Protein 6Y9F (pdb70)

Structure (mmCIF, N/CA/C/O backbone):
data_6Y9F
#
_entry.id   6Y9F
#
_cell.length_a   71.420
_cell.length_b   71.420
_cell.length_c   225.760
_cell.angle_alpha   90.000
_cell.angle_beta   90.000
_cell.angle_gamma   120.000
#
_symmetry.space_group_name_H-M   'P 65 2 2'
#
loop_
_entity.id
_entity.type
_entity.pdbx_description
1 polymer 'Ancestral haloalkane dehalogenase AncHLD3'
2 non-polymer '2-[N-CYCLOHEXYLAMINO]ETHANE SULFONIC ACID'
3 water water
#
loop_
_atom_site.group_PDB
_atom_site.id
_atom_site.type_symbol
_atom_site.label_atom_id
_atom_site.label_alt_id
_atom_site.label_comp_id
_atom_site.label_asym_id
_atom_site.label_entity_id
_atom_site.label_seq_id
_atom_site.pdbx_PDB_ins_code
_atom_site.Cartn_x
_atom_site.Cartn_y
_atom_site.Cartn_z
_atom_site.occupancy
_atom_site.B_iso_or_equiv
_atom_site.auth_seq_id
_atom_site.auth_comp_id
_atom_site.auth_asym_id
_atom_site.auth_atom_id
_atom_site.pdbx_PDB_model_num
ATOM 1 N N . ALA A 1 6 ? -13.316 -46.294 4.559 1.00 45.06 6 ALA A N 1
ATOM 2 C CA . ALA A 1 6 ? -11.928 -46.711 4.721 1.00 42.65 6 ALA A CA 1
ATOM 3 C C . ALA A 1 6 ? -11.027 -45.509 5.002 1.00 37.72 6 ALA A C 1
ATOM 4 O O . ALA A 1 6 ? -10.234 -45.103 4.154 1.00 38.68 6 ALA A O 1
ATOM 6 N N . ILE A 1 7 ? -11.155 -44.949 6.202 1.00 31.60 7 ILE A N 1
ATOM 7 C CA . ILE A 1 7 ? -10.424 -43.748 6.588 1.00 28.65 7 ILE A CA 1
ATOM 8 C C . ILE A 1 7 ? -10.227 -43.777 8.097 1.00 26.78 7 ILE A C 1
ATOM 9 O O . ILE A 1 7 ? -11.115 -44.196 8.845 1.00 29.59 7 ILE A O 1
ATOM 14 N N . GLU A 1 8 ? -9.058 -43.336 8.545 1.00 25.18 8 GLU A N 1
ATOM 15 C CA . GLU A 1 8 ? -8.701 -43.453 9.948 1.00 24.57 8 GLU A CA 1
ATOM 16 C C . GLU A 1 8 ? -7.724 -42.346 10.305 1.00 20.67 8 GLU A C 1
ATOM 17 O O . GLU A 1 8 ? -6.868 -41.979 9.497 1.00 20.59 8 GLU A O 1
ATOM 23 N N . ARG A 1 9 ? -7.868 -41.805 11.510 1.00 20.50 9 ARG A N 1
ATOM 24 C CA . ARG A 1 9 ? -6.817 -40.995 12.099 1.00 19.89 9 ARG A CA 1
ATOM 25 C C . ARG A 1 9 ? -5.911 -41.890 12.931 1.00 20.28 9 ARG A C 1
ATOM 26 O O . ARG A 1 9 ? -6.387 -42.647 13.785 1.00 22.84 9 ARG A O 1
ATOM 34 N N . ARG A 1 10 ? -4.608 -41.807 12.670 1.00 19.10 10 ARG A N 1
ATOM 35 C CA . ARG A 1 10 ? -3.618 -42.629 13.339 1.00 19.22 10 ARG A CA 1
ATOM 36 C C . ARG A 1 10 ? -2.517 -41.747 13.904 1.00 18.26 10 ARG A C 1
ATOM 37 O O . ARG A 1 10 ? -2.477 -40.534 13.679 1.00 17.50 10 ARG A O 1
ATOM 45 N N . HIS A 1 11 ? -1.617 -42.387 14.643 1.00 18.80 11 HIS A N 1
ATOM 46 C CA . HIS A 1 11 ? -0.465 -41.738 15.245 1.00 19.60 11 HIS A CA 1
ATOM 47 C C . HIS A 1 11 ? 0.743 -42.638 15.062 1.00 19.21 11 HIS A C 1
ATOM 48 O O . HIS A 1 11 ? 0.615 -43.861 14.976 1.00 20.68 11 HIS A O 1
ATOM 55 N N . VAL A 1 12 ? 1.916 -42.021 14.972 1.00 19.76 12 VAL A N 1
ATOM 56 C CA . VAL A 1 12 ? 3.159 -42.758 14.790 1.00 20.84 12 VAL A CA 1
ATOM 57 C C . VAL A 1 12 ? 4.268 -42.063 15.571 1.00 21.14 12 VAL A C 1
ATOM 58 O O . VAL A 1 12 ? 4.333 -40.829 15.613 1.00 20.77 12 VAL A O 1
ATOM 62 N N . ALA A 1 13 ? 5.129 -42.857 16.205 1.00 20.15 13 ALA A N 1
ATOM 63 C CA . ALA A 1 13 ? 6.293 -42.306 16.886 1.00 20.94 13 ALA A CA 1
ATOM 64 C C . ALA A 1 13 ? 7.270 -41.754 15.857 1.00 22.11 13 ALA A C 1
ATOM 65 O O . ALA A 1 13 ? 7.602 -42.427 14.876 1.00 24.83 13 ALA A O 1
ATOM 67 N N . VAL A 1 14 ? 7.711 -40.515 16.073 1.00 21.41 14 VAL A N 1
ATOM 68 C CA . VAL A 1 14 ? 8.632 -39.827 15.174 1.00 22.27 14 VAL A CA 1
ATOM 69 C C . VAL A 1 14 ? 9.639 -39.086 16.042 1.00 21.76 14 VAL A C 1
ATOM 70 O O . VAL A 1 14 ? 9.251 -38.225 16.841 1.00 22.20 14 VAL A O 1
ATOM 74 N N . LEU A 1 15 ? 10.924 -39.423 15.899 1.00 22.87 15 LEU A N 1
ATOM 75 C CA . LEU A 1 15 ? 11.983 -38.756 16.648 1.00 24.74 15 LEU A CA 1
ATOM 76 C C . LEU A 1 15 ? 11.659 -38.721 18.139 1.00 27.37 15 LEU A C 1
ATOM 77 O O . LEU A 1 15 ? 11.476 -39.776 18.753 1.00 29.39 15 LEU A O 1
ATOM 82 N N . ASP A 1 16 ? 11.559 -37.528 18.726 1.00 27.27 16 ASP A N 1
ATOM 83 C CA . ASP A 1 16 ? 11.328 -37.375 20.158 1.00 35.08 16 ASP A CA 1
ATOM 84 C C . ASP A 1 16 ? 9.846 -37.280 20.523 1.00 29.79 16 ASP A C 1
ATOM 85 O O . ASP A 1 16 ? 9.522 -36.967 21.674 1.00 31.68 16 ASP A O 1
ATOM 90 N N . SER A 1 17 ? 8.943 -37.559 19.586 1.00 25.54 17 SER A N 1
ATOM 91 C CA . SER A 1 17 ? 7.528 -37.276 19.796 1.00 23.19 17 SER A CA 1
ATOM 92 C C . SER A 1 17 ? 6.638 -38.207 18.980 1.00 21.87 17 SER A C 1
ATOM 93 O O . SER A 1 17 ? 7.035 -39.330 18.658 1.00 22.79 17 SER A O 1
ATOM 96 N N . THR A 1 18 ? 5.429 -37.756 18.650 1.00 21.87 18 THR A N 1
ATOM 97 C CA . THR A 1 18 ? 4.540 -38.485 17.759 1.00 19.20 18 THR A CA 1
ATOM 98 C C . THR A 1 18 ? 3.959 -37.507 16.751 1.00 18.47 18 THR A C 1
ATOM 99 O O . THR A 1 18 ? 3.891 -36.301 16.997 1.00 19.39 18 THR A O 1
ATOM 103 N N . MET A 1 19 ? 3.535 -38.036 15.612 1.00 17.48 19 MET A N 1
ATOM 104 C CA . MET A 1 19 ? 2.758 -37.264 14.659 1.00 16.57 19 MET A CA 1
ATOM 105 C C . MET A 1 19 ? 1.448 -37.978 14.370 1.00 16.99 19 MET A C 1
ATOM 106 O O . MET A 1 19 ? 1.377 -39.213 14.360 1.00 17.66 19 MET A O 1
ATOM 111 N N . SER A 1 20 ? 0.410 -37.186 14.155 1.00 16.35 20 SER A N 1
ATOM 112 C CA . SER A 1 20 ? -0.891 -37.705 13.772 1.00 15.63 20 SER A CA 1
ATOM 113 C C . SER A 1 20 ? -1.074 -37.558 12.270 1.00 14.78 20 SER A C 1
ATOM 114 O O . SER A 1 20 ? -0.488 -36.677 11.639 1.00 15.53 20 SER A O 1
ATOM 117 N N . TYR A 1 21 ? -1.893 -38.434 11.700 1.00 15.06 21 TYR A N 1
ATOM 118 C CA . TYR A 1 21 ? -2.140 -38.373 10.268 1.00 14.93 21 TYR A CA 1
ATOM 119 C C . TYR A 1 21 ? -3.464 -39.044 9.954 1.00 15.39 21 TYR A C 1
ATOM 120 O O . TYR A 1 21 ? -3.929 -39.914 10.692 1.00 17.39 21 TYR A O 1
ATOM 129 N N . VAL A 1 22 ? -4.057 -38.628 8.848 1.00 14.65 22 VAL A N 1
ATOM 130 C CA . VAL A 1 22 ? -5.223 -39.297 8.297 1.00 15.79 22 VAL A CA 1
ATOM 131 C C . VAL A 1 22 ? -4.761 -40.183 7.152 1.00 15.27 22 VAL A C 1
ATOM 132 O O . VAL A 1 22 ? -3.905 -39.789 6.347 1.00 16.94 22 VAL A O 1
ATOM 136 N N . GLU A 1 23 ? -5.307 -41.392 7.091 1.00 16.76 23 GLU A N 1
ATOM 137 C CA . GLU A 1 23 ? -4.938 -42.384 6.091 1.00 18.16 23 GLU A CA 1
ATOM 138 C C . GLU A 1 23 ? -6.198 -43.019 5.521 1.00 18.91 23 GLU A C 1
ATOM 139 O O . GLU A 1 23 ? -7.109 -43.388 6.269 1.00 20.03 23 GLU A O 1
ATOM 145 N N . THR A 1 24 ? -6.244 -43.154 4.194 1.00 20.43 24 THR A N 1
ATOM 146 C CA . THR A 1 24 ? -7.341 -43.837 3.518 1.00 21.77 24 THR A CA 1
ATOM 147 C C . THR A 1 24 ? -7.014 -45.272 3.120 1.00 28.67 24 THR A C 1
ATOM 148 O O . THR A 1 24 ? -7.884 -45.961 2.577 1.00 28.51 24 THR A O 1
ATOM 152 N N . GLY A 1 25 ? -5.794 -45.741 3.361 1.00 33.07 25 GLY A N 1
ATOM 153 C CA . GLY A 1 25 ? -5.515 -47.158 3.230 1.00 41.22 25 GLY A CA 1
ATOM 154 C C . GLY A 1 25 ? -5.153 -47.599 1.825 1.00 47.61 25 GLY A C 1
ATOM 155 O O . GLY A 1 25 ? -5.166 -46.832 0.856 1.00 50.49 25 GLY A O 1
ATOM 156 N N . ALA A 1 26 ? -4.862 -48.897 1.728 1.00 50.26 26 ALA A N 1
ATOM 157 C CA . ALA A 1 26 ? -4.212 -49.464 0.553 1.00 52.05 26 ALA A CA 1
ATOM 158 C C . ALA A 1 26 ? -5.017 -49.223 -0.718 1.00 50.89 26 ALA A C 1
ATOM 159 O O . ALA A 1 26 ? -6.250 -49.284 -0.724 1.00 51.50 26 ALA A O 1
ATOM 161 N N . SER A 1 27 ? -4.298 -48.962 -1.806 1.00 47.07 27 SER A N 1
ATOM 162 C CA . SER A 1 27 ? -4.900 -48.653 -3.090 1.00 45.44 27 SER A CA 1
ATOM 163 C C . SER A 1 27 ? -3.963 -49.139 -4.185 1.00 49.22 27 SER A C 1
ATOM 164 O O . SER A 1 27 ? -2.749 -49.237 -3.984 1.00 49.82 27 SER A O 1
ATOM 167 N N . ASP A 1 28 ? -4.541 -49.461 -5.343 1.00 49.15 28 ASP A N 1
ATOM 168 C CA . ASP A 1 28 ? -3.721 -49.783 -6.504 1.00 52.61 28 ASP A CA 1
ATOM 169 C C . ASP A 1 28 ? -3.091 -48.539 -7.116 1.00 48.48 28 ASP A C 1
ATOM 170 O O . ASP A 1 28 ? -2.162 -48.660 -7.921 1.00 50.23 28 ASP A O 1
ATOM 175 N N . GLY A 1 29 ? -3.576 -47.354 -6.753 1.00 41.17 29 GLY A N 1
ATOM 176 C CA . GLY A 1 29 ? -3.034 -46.121 -7.263 1.00 36.28 29 GLY A CA 1
ATOM 177 C C . GLY A 1 29 ? -1.849 -45.641 -6.452 1.00 32.56 29 GLY A C 1
ATOM 178 O O . GLY A 1 29 ? -1.347 -46.334 -5.562 1.00 31.81 29 GLY A O 1
ATOM 179 N N . PRO A 1 30 ? -1.383 -44.433 -6.742 1.00 29.70 30 PRO A N 1
ATOM 180 C CA . PRO A 1 30 ? -0.203 -43.916 -6.047 1.00 28.91 30 PRO A CA 1
ATOM 181 C C . PRO A 1 30 ? -0.523 -43.522 -4.615 1.00 25.52 30 PRO A C 1
ATOM 182 O O . PRO A 1 30 ? -1.680 -43.379 -4.211 1.00 26.10 30 PRO A O 1
ATOM 186 N N . THR A 1 31 ? 0.540 -43.354 -3.838 1.00 23.60 31 THR A N 1
ATOM 187 C CA . THR A 1 31 ? 0.430 -42.743 -2.521 1.00 21.14 31 THR A CA 1
ATOM 188 C C . THR A 1 31 ? 0.485 -41.226 -2.661 1.00 18.71 31 THR A C 1
ATOM 189 O O . THR A 1 31 ? 1.390 -40.678 -3.296 1.00 20.50 31 THR A O 1
ATOM 193 N N . VAL A 1 32 ? -0.509 -40.555 -2.092 1.00 15.95 32 VAL A N 1
ATOM 194 C CA . VAL A 1 32 ? -0.692 -39.121 -2.242 1.00 14.25 32 VAL A CA 1
ATOM 195 C C . VAL A 1 32 ? -0.527 -38.496 -0.864 1.00 14.16 32 VAL A C 1
ATOM 196 O O . VAL A 1 32 ? -1.329 -38.761 0.041 1.00 14.48 32 VAL A O 1
ATOM 200 N N . LEU A 1 33 ? 0.504 -37.666 -0.712 1.00 13.16 33 LEU A N 1
ATOM 201 C CA . LEU A 1 33 ? 0.888 -37.081 0.568 1.00 12.34 33 LEU A CA 1
ATOM 202 C C . LEU A 1 33 ? 0.471 -35.612 0.575 1.00 12.31 33 LEU A C 1
ATOM 203 O O . LEU A 1 33 ? 0.969 -34.824 -0.239 1.00 12.73 33 LEU A O 1
ATOM 208 N N . PHE A 1 34 ? -0.436 -35.253 1.489 1.00 12.43 34 PHE A N 1
ATOM 209 C CA . PHE A 1 34 ? -1.019 -33.916 1.577 1.00 11.74 34 PHE A CA 1
ATOM 210 C C . PHE A 1 34 ? -0.331 -33.139 2.692 1.00 12.10 34 PHE A C 1
ATOM 211 O O . PHE A 1 34 ? -0.291 -33.603 3.838 1.00 13.59 34 PHE A O 1
ATOM 219 N N . LEU A 1 35 ? 0.177 -31.946 2.369 1.00 11.66 35 LEU A N 1
ATOM 220 C CA . LEU A 1 35 ? 0.968 -31.143 3.307 1.00 11.73 35 LEU A CA 1
ATOM 221 C C . LEU A 1 35 ? 0.327 -29.771 3.508 1.00 11.74 35 LEU A C 1
ATOM 222 O O . LEU A 1 35 ? 0.325 -28.940 2.588 1.00 12.59 35 LEU A O 1
ATOM 227 N N . HIS A 1 36 ? -0.191 -29.531 4.715 1.00 12.84 36 HIS A N 1
ATOM 228 C CA . HIS A 1 36 ? -0.776 -28.253 5.105 1.00 12.12 36 HIS A CA 1
ATOM 229 C C . HIS A 1 36 ? 0.303 -27.235 5.499 1.00 12.90 36 HIS A C 1
ATOM 230 O O . HIS A 1 36 ? 1.493 -27.548 5.567 1.00 14.15 36 HIS A O 1
ATOM 237 N N . GLY A 1 37 ? -0.131 -25.998 5.799 1.00 13.88 37 GLY A N 1
ATOM 238 C CA . GLY A 1 37 ? 0.718 -24.926 6.274 1.00 14.62 37 GLY A CA 1
ATOM 239 C C . GLY A 1 37 ? 0.174 -24.292 7.551 1.00 13.87 37 GLY A C 1
ATOM 240 O O . GLY A 1 37 ? -0.484 -24.938 8.370 1.00 14.37 37 GLY A O 1
ATOM 241 N N . ASN A 1 38 ? 0.460 -23.006 7.709 1.00 14.33 38 ASN A N 1
ATOM 242 C CA . ASN A 1 38 ? 0.206 -22.331 8.982 1.00 14.59 38 ASN A CA 1
ATOM 243 C C . ASN A 1 38 ? -1.153 -21.625 8.960 1.00 15.24 38 ASN A C 1
ATOM 244 O O . ASN A 1 38 ? -1.466 -20.935 7.984 1.00 15.82 38 ASN A O 1
ATOM 249 N N . PRO A 1 39 ? -1.997 -21.740 10.012 1.00 14.47 39 PRO A N 1
ATOM 250 C CA . PRO A 1 39 ? -1.882 -22.554 11.222 1.00 14.82 39 PRO A CA 1
ATOM 251 C C . PRO A 1 39 ? -2.905 -23.681 11.167 1.00 14.77 39 PRO A C 1
ATOM 252 O O . PRO A 1 39 ? -3.748 -23.808 12.063 1.00 16.37 39 PRO A O 1
ATOM 256 N N . THR A 1 40 ? -2.867 -24.466 10.094 1.00 14.14 40 THR A N 1
ATOM 257 C CA . THR A 1 40 ? -3.895 -25.471 9.866 1.00 13.32 40 THR A CA 1
ATOM 258 C C . THR A 1 40 ? -3.381 -26.857 10.235 1.00 13.25 40 THR A C 1
ATOM 259 O O . THR A 1 40 ? -2.498 -26.985 11.091 1.00 14.82 40 THR A O 1
ATOM 263 N N . SER A 1 41 ? -3.943 -27.895 9.631 1.00 14.00 41 SER A N 1
ATOM 264 C CA . SER A 1 41 ? -3.564 -29.277 9.904 1.00 14.38 41 SER A CA 1
ATOM 265 C C . SER A 1 41 ? -4.157 -30.116 8.784 1.00 13.57 41 SER A C 1
ATOM 266 O O . SER A 1 41 ? -4.708 -29.580 7.813 1.00 13.63 41 SER A O 1
ATOM 269 N N . SER A 1 42 ? -4.074 -31.440 8.939 1.00 13.38 42 SER A N 1
ATOM 270 C CA . SER A 1 42 ? -4.724 -32.347 7.998 1.00 13.25 42 SER A CA 1
ATOM 271 C C . SER A 1 42 ? -6.202 -32.018 7.797 1.00 13.08 42 SER A C 1
ATOM 272 O O . SER A 1 42 ? -6.768 -32.327 6.744 1.00 13.76 42 SER A O 1
ATOM 275 N N . TYR A 1 43 ? -6.833 -31.386 8.792 1.00 13.31 43 TYR A N 1
ATOM 276 C CA . TYR A 1 43 ? -8.242 -31.012 8.717 1.00 14.19 43 TYR A CA 1
ATOM 277 C C . TYR A 1 43 ? -8.572 -30.187 7.473 1.00 13.20 43 TYR A C 1
ATOM 278 O O . TYR A 1 43 ? -9.684 -30.288 6.938 1.00 14.35 43 TYR A O 1
ATOM 287 N N . ILE A 1 44 ? -7.629 -29.375 6.989 1.00 13.32 44 ILE A N 1
ATOM 288 C CA . ILE A 1 44 ? -7.918 -28.517 5.841 1.00 12.82 44 ILE A CA 1
ATOM 289 C C . ILE A 1 44 ? -8.162 -29.322 4.570 1.00 12.88 44 ILE A C 1
ATOM 290 O O . ILE A 1 44 ? -8.710 -28.790 3.595 1.00 13.68 44 ILE A O 1
ATOM 295 N N . TRP A 1 45 ? -7.761 -30.590 4.541 1.00 13.18 45 TRP A N 1
ATOM 296 C CA . TRP A 1 45 ? -7.940 -31.434 3.369 1.00 13.34 45 TRP A CA 1
ATOM 297 C C . TRP A 1 45 ? -9.210 -32.281 3.432 1.00 13.46 45 TRP A C 1
ATOM 298 O O . TRP A 1 45 ? -9.437 -33.098 2.532 1.00 13.73 45 TRP A O 1
ATOM 309 N N . ARG A 1 46 ? -10.051 -32.091 4.461 1.00 13.08 46 ARG A N 1
ATOM 310 C CA . ARG A 1 46 ? -11.156 -33.015 4.724 1.00 13.57 46 ARG A CA 1
ATOM 311 C C . ARG A 1 46 ? -12.153 -33.121 3.576 1.00 13.73 46 ARG A C 1
ATOM 312 O O . ARG A 1 46 ? -12.752 -34.184 3.386 1.00 14.68 46 ARG A O 1
ATOM 320 N N . ASN A 1 47 ? -12.389 -32.042 2.830 1.00 13.34 47 ASN A N 1
ATOM 321 C CA . ASN A 1 47 ? -13.349 -32.081 1.731 1.00 13.77 47 ASN A CA 1
ATOM 322 C C . ASN A 1 47 ? -12.687 -32.346 0.389 1.00 13.78 47 ASN A C 1
ATOM 323 O O . ASN A 1 47 ? -13.374 -32.407 -0.638 1.00 16.70 47 ASN A O 1
ATOM 328 N N . ILE A 1 48 ? -11.371 -32.506 0.378 1.00 13.54 48 ILE A N 1
ATOM 329 C CA . ILE A 1 48 ? -10.617 -32.808 -0.830 1.00 13.55 48 ILE A CA 1
ATOM 330 C C . ILE A 1 48 ? -10.241 -34.278 -0.907 1.00 13.72 48 ILE A C 1
ATOM 331 O O . ILE A 1 48 ? -10.403 -34.913 -1.950 1.00 14.69 48 ILE A O 1
ATOM 336 N N . ILE A 1 49 ? -9.749 -34.834 0.196 1.00 13.32 49 ILE A N 1
ATOM 337 C CA . ILE A 1 49 ? -9.342 -36.237 0.250 1.00 13.69 49 ILE A CA 1
ATOM 338 C C . ILE A 1 49 ? -10.411 -37.202 -0.267 1.00 15.08 49 ILE A C 1
ATOM 339 O O . ILE A 1 49 ? -10.057 -38.147 -0.989 1.00 15.48 49 ILE A O 1
ATOM 344 N N . PRO A 1 50 ? -11.709 -37.028 0.045 1.00 14.94 50 PRO A N 1
ATOM 345 C CA . PRO A 1 50 ? -12.704 -37.983 -0.480 1.00 15.56 50 PRO A CA 1
ATOM 346 C C . PRO A 1 50 ? -12.745 -38.055 -1.998 1.00 15.71 50 PRO A C 1
ATOM 347 O O . PRO A 1 50 ? -13.148 -39.088 -2.544 1.00 17.29 50 PRO A O 1
ATOM 351 N N . HIS A 1 51 ? -12.349 -36.994 -2.701 1.00 15.80 51 HIS A N 1
ATOM 352 C CA . HIS A 1 51 ? -12.278 -37.045 -4.155 1.00 17.14 51 HIS A CA 1
ATOM 353 C C . HIS A 1 51 ? -11.070 -37.824 -4.652 1.00 16.58 51 HIS A C 1
ATOM 354 O O . HIS A 1 51 ? -11.096 -38.338 -5.775 1.00 18.19 51 HIS A O 1
ATOM 361 N N . VAL A 1 52 ? -10.012 -37.914 -3.850 1.00 16.31 52 VAL A N 1
ATOM 362 C CA . VAL A 1 52 ? -8.759 -38.525 -4.279 1.00 16.55 52 VAL A CA 1
ATOM 363 C C . VAL A 1 52 ? -8.674 -39.980 -3.827 1.00 16.50 52 VAL A C 1
ATOM 364 O O . VAL A 1 52 ? -8.070 -40.814 -4.511 1.00 17.39 52 VAL A O 1
ATOM 368 N N . ALA A 1 53 ? -9.280 -40.287 -2.679 1.00 16.96 53 ALA A N 1
ATOM 369 C CA . ALA A 1 53 ? -9.210 -41.630 -2.102 1.00 18.51 53 ALA A CA 1
ATOM 370 C C . ALA A 1 53 ? -9.574 -42.767 -3.053 1.00 18.19 53 ALA A C 1
ATOM 371 O O . ALA A 1 53 ? -8.950 -43.836 -2.947 1.00 19.57 53 ALA A O 1
ATOM 373 N N . PRO A 1 54 ? -10.546 -42.640 -3.966 1.00 18.75 54 PRO A N 1
ATOM 374 C CA . PRO A 1 54 ? -10.821 -43.760 -4.884 1.00 21.21 54 PRO A CA 1
ATOM 375 C C . PRO A 1 54 ? -9.685 -44.060 -5.845 1.00 21.45 54 PRO A C 1
ATOM 376 O O . PRO A 1 54 ? -9.691 -45.131 -6.462 1.00 24.27 54 PRO A O 1
ATOM 380 N N . LEU A 1 55 ? -8.713 -43.163 -5.986 1.00 21.21 55 LEU A N 1
ATOM 381 C CA . LEU A 1 55 ? -7.647 -43.312 -6.964 1.00 23.26 55 LEU A CA 1
ATOM 382 C C . LEU A 1 55 ? -6.277 -43.529 -6.350 1.00 22.83 55 LEU A C 1
ATOM 383 O O . LEU A 1 55 ? -5.338 -43.866 -7.082 1.00 27.40 55 LEU A O 1
ATOM 388 N N . GLY A 1 56 ? -6.125 -43.324 -5.050 1.00 22.23 56 GLY A N 1
ATOM 389 C CA . GLY A 1 56 ? -4.820 -43.491 -4.443 1.00 22.06 56 GLY A CA 1
ATOM 390 C C . GLY A 1 56 ? -4.935 -43.557 -2.940 1.00 19.51 56 GLY A C 1
ATOM 391 O O . GLY A 1 56 ? -5.972 -43.237 -2.355 1.00 20.98 56 GLY A O 1
ATOM 392 N N . ARG A 1 57 ? -3.844 -43.995 -2.321 1.00 19.24 57 ARG A N 1
ATOM 393 C CA . ARG A 1 57 ? -3.745 -44.034 -0.868 1.00 18.27 57 ARG A CA 1
ATOM 394 C C . ARG A 1 57 ? -3.380 -42.642 -0.388 1.00 16.85 57 ARG A C 1
ATOM 395 O O . ARG A 1 57 ? -2.295 -42.143 -0.689 1.00 19.17 57 ARG A O 1
ATOM 403 N N . CYS A 1 58 ? -4.279 -42.008 0.347 1.00 15.87 58 CYS A N 1
ATOM 404 C CA . CYS A 1 58 ? -4.071 -40.650 0.815 1.00 15.82 58 CYS A CA 1
ATOM 405 C C . CYS A 1 58 ? -3.518 -40.664 2.230 1.00 15.94 58 CYS A C 1
ATOM 406 O O . CYS A 1 58 ? -4.036 -41.375 3.097 1.00 17.00 58 CYS A O 1
ATOM 409 N N A ILE A 1 59 ? -2.467 -39.878 2.452 0.56 14.42 59 ILE A N 1
ATOM 410 N N B ILE A 1 59 ? -2.479 -39.863 2.460 0.44 14.44 59 ILE A N 1
ATOM 411 C CA A ILE A 1 59 ? -1.845 -39.706 3.757 0.56 14.84 59 ILE A CA 1
ATOM 412 C CA B ILE A 1 59 ? -1.851 -39.714 3.768 0.44 14.68 59 ILE A CA 1
ATOM 413 C C A ILE A 1 59 ? -1.749 -38.209 3.995 0.56 14.04 59 ILE A C 1
ATOM 414 C C B ILE A 1 59 ? -1.702 -38.223 4.026 0.44 13.32 59 ILE A C 1
ATOM 415 O O A ILE A 1 59 ? -1.190 -37.485 3.163 0.56 13.77 59 ILE A O 1
ATOM 416 O O B ILE A 1 59 ? -1.058 -37.517 3.241 0.44 15.22 59 ILE A O 1
ATOM 425 N N . ALA A 1 60 ? -2.309 -37.739 5.106 1.00 13.94 60 ALA A N 1
ATOM 426 C CA . ALA A 1 60 ? -2.282 -36.317 5.442 1.00 13.41 60 ALA A CA 1
ATOM 427 C C . ALA A 1 60 ? -1.774 -36.141 6.865 1.00 12.98 60 ALA A C 1
ATOM 428 O O . ALA A 1 60 ? -2.556 -36.283 7.820 1.00 14.21 60 ALA A O 1
ATOM 430 N N . PRO A 1 61 ? -0.488 -35.846 7.056 1.00 13.04 61 PRO A N 1
ATOM 431 C CA . PRO A 1 61 ? 0.029 -35.649 8.411 1.00 13.98 61 PRO A CA 1
ATOM 432 C C . PRO A 1 61 ? -0.328 -34.276 8.957 1.00 13.67 61 PRO A C 1
ATOM 433 O O . PRO A 1 61 ? -0.548 -33.310 8.224 1.00 14.85 61 PRO A O 1
ATOM 437 N N . ASP A 1 62 ? -0.362 -34.208 10.281 1.00 13.43 62 ASP A N 1
ATOM 438 C CA . ASP A 1 62 ? -0.278 -32.943 11.002 1.00 14.18 62 ASP A CA 1
ATOM 439 C C . ASP A 1 62 ? 1.200 -32.666 11.266 1.00 13.47 62 ASP A C 1
ATOM 440 O O . ASP A 1 62 ? 1.898 -33.507 11.851 1.00 15.04 62 ASP A O 1
ATOM 445 N N . LEU A 1 63 ? 1.691 -31.518 10.804 1.00 13.56 63 LEU A N 1
ATOM 446 C CA . LEU A 1 63 ? 3.078 -31.167 11.073 1.00 13.80 63 LEU A CA 1
ATOM 447 C C . LEU A 1 63 ? 3.322 -31.152 12.581 1.00 14.15 63 LEU A C 1
ATOM 448 O O . LEU A 1 63 ? 2.405 -30.936 13.376 1.00 15.63 63 LEU A O 1
ATOM 453 N N . ILE A 1 64 ? 4.574 -31.390 12.983 1.00 15.64 64 ILE A N 1
ATOM 454 C CA . ILE A 1 64 ? 4.884 -31.418 14.411 1.00 16.85 64 ILE A CA 1
ATOM 455 C C . ILE A 1 64 ? 4.451 -30.102 15.052 1.00 15.38 64 ILE A C 1
ATOM 456 O O . ILE A 1 64 ? 4.676 -29.015 14.504 1.00 15.53 64 ILE A O 1
ATOM 461 N N . GLY A 1 65 ? 3.791 -30.197 16.207 1.00 15.96 65 GLY A N 1
ATOM 462 C CA . GLY A 1 65 ? 3.254 -29.022 16.867 1.00 16.35 65 GLY A CA 1
ATOM 463 C C . GLY A 1 65 ? 1.929 -28.518 16.335 1.00 16.16 65 GLY A C 1
ATOM 464 O O . GLY A 1 65 ? 1.402 -27.535 16.876 1.00 17.01 65 GLY A O 1
ATOM 465 N N . PHE A 1 66 ? 1.380 -29.141 15.291 1.00 15.37 66 PHE A N 1
ATOM 466 C CA . PHE A 1 66 ? 0.093 -28.758 14.726 1.00 14.75 66 PHE A CA 1
ATOM 467 C C . PHE A 1 66 ? -0.889 -29.911 14.870 1.00 14.32 66 PHE A C 1
ATOM 468 O O . PHE A 1 66 ? -0.501 -31.062 15.089 1.00 15.95 66 PHE A O 1
ATOM 476 N N . GLY A 1 67 ? -2.175 -29.587 14.740 1.00 15.59 67 GLY A N 1
ATOM 477 C CA . GLY A 1 67 ? -3.185 -30.636 14.746 1.00 15.32 67 GLY A CA 1
ATOM 478 C C . GLY A 1 67 ? -3.099 -31.484 16.000 1.00 15.44 67 GLY A C 1
ATOM 479 O O . GLY A 1 67 ? -2.990 -30.971 17.120 1.00 17.47 67 GLY A O 1
ATOM 480 N N . GLN A 1 68 ? -3.147 -32.801 15.822 1.00 15.74 68 GLN A N 1
ATOM 481 C CA . GLN A 1 68 ? -3.044 -33.741 16.931 1.00 16.79 68 GLN A CA 1
ATOM 482 C C . GLN A 1 68 ? -1.649 -34.332 17.067 1.00 17.14 68 GLN A C 1
ATOM 483 O O . GLN A 1 68 ? -1.463 -35.315 17.791 1.00 18.38 68 GLN A O 1
ATOM 489 N N . SER A 1 69 ? -0.662 -33.752 16.393 1.00 16.44 69 SER A N 1
ATOM 490 C CA . SER A 1 69 ? 0.705 -34.203 16.569 1.00 16.95 69 SER A CA 1
ATOM 491 C C . SER A 1 69 ? 1.239 -33.755 17.930 1.00 17.84 69 SER A C 1
ATOM 492 O O . SER A 1 69 ? 0.654 -32.908 18.616 1.00 18.83 69 SER A O 1
ATOM 495 N N . GLY A 1 70 ? 2.356 -34.354 18.328 1.00 17.81 70 GLY A N 1
ATOM 496 C CA . GLY A 1 70 ? 2.969 -34.013 19.594 1.00 17.66 70 GLY A CA 1
ATOM 497 C C . GLY A 1 70 ? 3.489 -32.586 19.629 1.00 17.74 70 GLY A C 1
ATOM 498 O O . GLY A 1 70 ? 3.586 -31.889 18.615 1.00 18.31 70 GLY A O 1
ATOM 499 N N . LYS A 1 71 ? 3.851 -32.155 20.837 1.00 18.63 71 LYS A N 1
ATOM 500 C CA . LYS A 1 71 ? 4.336 -30.797 21.090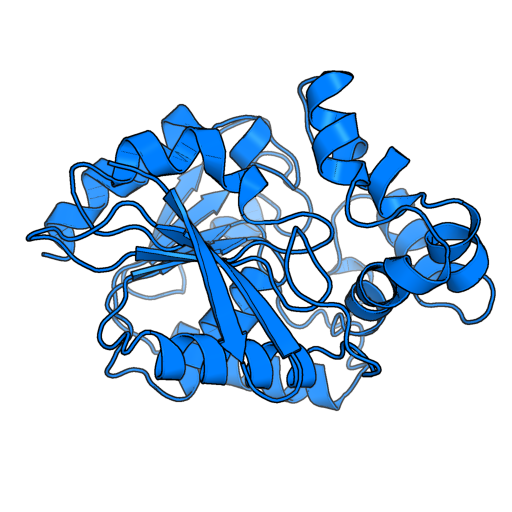 1.00 19.27 71 LYS A CA 1
ATOM 501 C C . LYS A 1 71 ? 5.692 -30.850 21.788 1.00 20.84 71 LYS A C 1
ATOM 502 O O . LYS A 1 71 ? 5.821 -30.453 22.954 1.00 22.86 71 LYS A O 1
ATOM 508 N N . PRO A 1 72 ? 6.732 -31.327 21.099 1.00 21.02 72 PRO A N 1
ATOM 509 C CA . PRO A 1 72 ? 8.059 -31.408 21.725 1.00 24.03 72 PRO A CA 1
ATOM 510 C C . PRO A 1 72 ? 8.653 -30.028 21.978 1.00 24.91 72 PRO A C 1
ATOM 511 O O . PRO A 1 72 ? 8.238 -29.019 21.402 1.00 24.55 72 PRO A O 1
ATOM 515 N N . ASP A 1 73 ? 9.647 -29.996 22.868 1.00 27.38 73 ASP A N 1
ATOM 516 C CA . ASP A 1 73 ? 10.326 -28.749 23.230 1.00 29.57 73 ASP A CA 1
ATOM 517 C C . ASP A 1 73 ? 11.422 -28.467 22.205 1.00 28.67 73 ASP A C 1
ATOM 518 O O . ASP A 1 73 ? 12.612 -28.712 22.423 1.00 30.72 73 ASP A O 1
ATOM 523 N N . ILE A 1 74 ? 11.001 -27.924 21.063 1.00 25.91 74 ILE A N 1
ATOM 524 C CA . ILE A 1 74 ? 11.889 -27.593 19.960 1.00 25.69 74 ILE A CA 1
ATOM 525 C C . ILE A 1 74 ? 11.579 -26.175 19.494 1.00 23.35 74 ILE A C 1
ATOM 526 O O . ILE A 1 74 ? 10.625 -25.542 19.946 1.00 25.31 74 ILE A O 1
ATOM 531 N N . ASP A 1 75 ? 12.397 -25.685 18.562 1.00 23.75 75 ASP A N 1
ATOM 532 C CA . ASP A 1 75 ? 12.221 -24.333 18.047 1.00 24.58 75 ASP A CA 1
ATOM 533 C C . ASP A 1 75 ? 11.095 -24.222 17.028 1.00 22.73 75 ASP A C 1
ATOM 534 O O . ASP A 1 75 ? 10.549 -23.124 16.846 1.00 23.34 75 ASP A O 1
ATOM 539 N N . TYR A 1 76 ? 10.745 -25.318 16.354 1.00 20.05 76 TYR A N 1
ATOM 540 C CA . TYR A 1 76 ? 9.743 -25.309 15.285 1.00 18.74 76 TYR A CA 1
ATOM 541 C C . TYR A 1 76 ? 10.179 -24.456 14.095 1.00 18.11 76 TYR A C 1
ATOM 542 O O . TYR A 1 76 ? 9.351 -23.835 13.424 1.00 19.48 76 TYR A O 1
ATOM 551 N N . ARG A 1 77 ? 11.484 -24.427 13.826 1.00 18.29 77 ARG A N 1
ATOM 552 C CA . ARG A 1 77 ? 11.993 -23.824 12.605 1.00 18.87 77 ARG A CA 1
ATOM 553 C C . ARG A 1 77 ? 11.611 -24.679 11.396 1.00 17.31 77 ARG A C 1
ATOM 554 O O . ARG A 1 77 ? 11.226 -25.844 11.519 1.00 17.87 77 ARG A O 1
ATOM 562 N N . PHE A 1 78 ? 11.751 -24.091 10.204 1.00 17.49 78 PHE A N 1
ATOM 563 C CA . PHE A 1 78 ? 11.564 -24.867 8.979 1.00 17.30 78 PHE A CA 1
ATOM 564 C C . PHE A 1 78 ? 12.390 -26.152 9.001 1.00 16.91 78 PHE A C 1
ATOM 565 O O . PHE A 1 78 ? 11.891 -27.227 8.640 1.00 16.73 78 PHE A O 1
ATOM 573 N N . PHE A 1 79 ? 13.649 -26.063 9.442 1.00 17.28 79 PHE A N 1
ATOM 574 C CA . PHE A 1 79 ? 14.506 -27.243 9.461 1.00 18.72 79 PHE A CA 1
ATOM 575 C C . PHE A 1 79 ? 14.003 -28.308 10.433 1.00 17.99 79 PHE A C 1
ATOM 576 O O . PHE A 1 79 ? 14.220 -29.501 10.200 1.00 18.92 79 PHE A O 1
ATOM 584 N N . ASP A 1 80 ? 13.347 -27.908 11.531 1.00 18.26 80 ASP A N 1
ATOM 585 C CA . ASP A 1 80 ? 12.724 -28.906 12.400 1.00 18.63 80 ASP A CA 1
ATOM 586 C C . ASP A 1 80 ? 11.596 -29.628 11.680 1.00 16.22 80 ASP A C 1
ATOM 587 O O . ASP A 1 80 ? 11.479 -30.855 11.768 1.00 17.76 80 ASP A O 1
ATOM 592 N N . HIS A 1 81 ? 10.754 -28.881 10.966 1.00 15.82 81 HIS A N 1
ATOM 593 C CA . HIS A 1 81 ? 9.687 -29.512 10.201 1.00 15.03 81 HIS A CA 1
ATOM 594 C C . HIS A 1 81 ? 10.233 -30.454 9.143 1.00 15.38 81 HIS A C 1
ATOM 595 O O . HIS A 1 81 ? 9.660 -31.522 8.910 1.00 15.56 81 HIS A O 1
ATOM 602 N N . VAL A 1 82 ? 11.336 -30.079 8.491 1.00 15.35 82 VAL A N 1
ATOM 603 C CA . VAL A 1 82 ? 11.957 -30.964 7.508 1.00 15.15 82 VAL A CA 1
ATOM 604 C C . VAL A 1 82 ? 12.321 -32.288 8.155 1.00 15.46 82 VAL A C 1
ATOM 605 O O . VAL A 1 82 ? 12.034 -33.361 7.616 1.00 15.91 82 VAL A O 1
ATOM 609 N N . ARG A 1 83 ? 12.973 -32.227 9.322 1.00 16.18 83 ARG A N 1
ATOM 610 C CA . ARG A 1 83 ? 13.431 -33.443 9.987 1.00 17.62 83 ARG A CA 1
ATOM 611 C C . ARG A 1 83 ? 12.260 -34.304 10.435 1.00 16.06 83 ARG A C 1
ATOM 612 O O . ARG A 1 83 ? 12.293 -35.532 10.289 1.00 17.62 83 ARG A O 1
ATOM 620 N N . TYR A 1 84 ? 11.229 -33.688 11.015 1.00 17.08 84 TYR A N 1
ATOM 621 C CA . TYR A 1 84 ? 10.088 -34.474 11.464 1.00 16.91 84 TYR A CA 1
ATOM 622 C C . TYR A 1 84 ? 9.334 -35.079 10.287 1.00 15.90 84 TYR A C 1
ATOM 623 O O . TYR A 1 84 ? 8.917 -36.240 10.348 1.00 16.74 84 TYR A O 1
ATOM 632 N N . LEU A 1 85 ? 9.171 -34.326 9.195 1.00 15.79 85 LEU A N 1
ATOM 633 C CA . LEU A 1 85 ? 8.480 -34.895 8.040 1.00 15.21 85 LEU A CA 1
ATOM 634 C C . LEU A 1 85 ? 9.279 -36.034 7.410 1.00 15.11 85 LEU A C 1
ATOM 635 O O . LEU A 1 85 ? 8.702 -37.058 7.021 1.00 16.33 85 LEU A O 1
ATOM 640 N N . ASP A 1 86 ? 10.606 -35.883 7.307 1.00 15.94 86 ASP A N 1
ATOM 641 C CA . ASP A 1 86 ? 11.439 -36.971 6.802 1.00 16.37 86 ASP A CA 1
ATOM 642 C C . ASP A 1 86 ? 11.287 -38.217 7.663 1.00 16.12 86 ASP A C 1
ATOM 643 O O . ASP A 1 86 ? 11.200 -39.339 7.145 1.00 17.95 86 ASP A O 1
ATOM 648 N N . ALA A 1 87 ? 11.291 -38.044 8.989 1.00 17.83 87 ALA A N 1
ATOM 649 C CA . ALA A 1 87 ? 11.171 -39.195 9.876 1.00 18.29 87 ALA A CA 1
ATOM 650 C C . ALA A 1 87 ? 9.774 -39.796 9.816 1.00 16.90 87 ALA A C 1
ATOM 651 O O . ALA A 1 87 ? 9.616 -41.011 9.968 1.00 18.45 87 ALA A O 1
ATOM 653 N N . PHE A 1 88 ? 8.753 -38.963 9.595 1.00 17.34 88 PHE A N 1
ATOM 654 C CA . PHE A 1 88 ? 7.401 -39.466 9.375 1.00 16.70 88 PHE A CA 1
ATOM 655 C C . PHE A 1 88 ? 7.348 -40.336 8.125 1.00 17.10 88 PHE A C 1
ATOM 656 O O . PHE A 1 88 ? 6.793 -41.442 8.143 1.00 18.03 88 PHE A O 1
ATOM 664 N N . ILE A 1 89 ? 7.927 -39.841 7.028 1.00 17.45 89 ILE A N 1
ATOM 665 C CA . ILE A 1 89 ? 7.962 -40.592 5.776 1.00 18.01 89 ILE A CA 1
ATOM 666 C C . ILE A 1 89 ? 8.662 -41.931 5.980 1.00 18.26 89 ILE A C 1
ATOM 667 O O . ILE A 1 89 ? 8.176 -42.982 5.542 1.00 20.61 89 ILE A O 1
ATOM 672 N N . ASP A 1 90 ? 9.807 -41.914 6.671 1.00 19.21 90 ASP A N 1
ATOM 673 C CA . ASP A 1 90 ? 10.539 -43.147 6.945 1.00 22.57 90 ASP A CA 1
ATOM 674 C C . ASP A 1 90 ? 9.734 -44.086 7.837 1.00 23.09 90 ASP A C 1
ATOM 675 O O . ASP A 1 90 ? 9.711 -45.300 7.608 1.00 23.60 90 ASP A O 1
ATOM 680 N N . ALA A 1 91 ? 9.061 -43.544 8.858 1.00 22.34 91 ALA A N 1
ATOM 681 C CA . ALA A 1 91 ? 8.346 -44.404 9.795 1.00 22.72 91 ALA A CA 1
ATOM 682 C C . ALA A 1 91 ? 7.181 -45.120 9.127 1.00 22.66 91 ALA A C 1
ATOM 683 O O . ALA A 1 91 ? 6.851 -46.250 9.504 1.00 26.58 91 ALA A O 1
ATOM 685 N N . LEU A 1 92 ? 6.559 -44.494 8.131 1.00 22.68 92 LEU A N 1
ATOM 686 C CA . LEU A 1 92 ? 5.460 -45.111 7.404 1.00 22.64 92 LEU A CA 1
ATOM 687 C C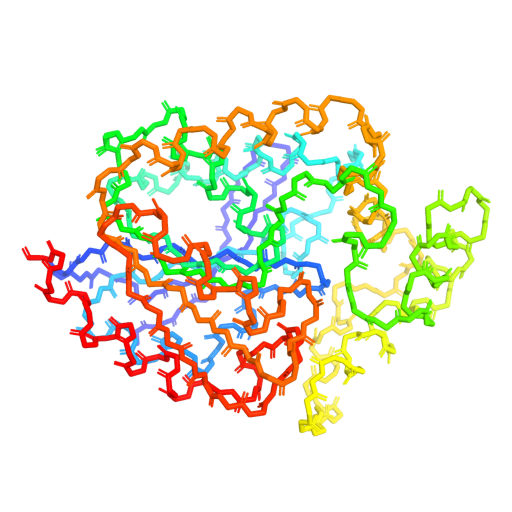 . LEU A 1 92 ? 5.925 -45.928 6.208 1.00 22.46 92 LEU A C 1
ATOM 688 O O . LEU A 1 92 ? 5.101 -46.604 5.585 1.00 24.84 92 LEU A O 1
ATOM 693 N N . GLY A 1 93 ? 7.215 -45.894 5.876 1.00 23.08 93 GLY A N 1
ATOM 694 C CA . GLY A 1 93 ? 7.684 -46.630 4.721 1.00 24.99 93 GLY A CA 1
ATOM 695 C C . GLY A 1 93 ? 7.237 -46.065 3.394 1.00 23.75 93 GLY A C 1
ATOM 696 O O . GLY A 1 93 ? 7.184 -46.800 2.405 1.00 25.57 93 GLY A O 1
ATOM 697 N N . ILE A 1 94 ? 6.912 -44.771 3.345 1.00 22.34 94 ILE A N 1
ATOM 698 C CA . ILE A 1 94 ? 6.486 -44.144 2.100 1.00 22.69 94 ILE A CA 1
ATOM 699 C C . ILE A 1 94 ? 7.672 -44.043 1.151 1.00 23.64 94 ILE A C 1
ATOM 700 O O . ILE A 1 94 ? 8.774 -43.648 1.546 1.00 26.89 94 ILE A O 1
ATOM 705 N N . GLN A 1 95 ? 7.446 -44.391 -0.119 1.00 23.65 95 GLN A N 1
ATOM 706 C CA . GLN A 1 95 ? 8.499 -44.354 -1.120 1.00 24.87 95 GLN A CA 1
ATOM 707 C C . GLN A 1 95 ? 8.082 -43.392 -2.222 1.00 22.70 95 GLN A C 1
ATOM 708 O O . GLN A 1 95 ? 8.186 -42.172 -2.046 1.00 24.70 95 GLN A O 1
ATOM 714 N N . ASP A 1 96 ? 7.633 -43.885 -3.373 1.00 21.83 96 ASP A N 1
ATOM 715 C CA . ASP A 1 96 ? 7.155 -43.001 -4.429 1.00 22.23 96 ASP A CA 1
ATOM 716 C C . ASP A 1 96 ? 5.901 -42.278 -3.956 1.00 20.28 96 ASP A C 1
ATOM 717 O O . ASP A 1 96 ? 5.029 -42.872 -3.315 1.00 20.94 96 ASP A O 1
ATOM 722 N N . VAL A 1 97 ? 5.793 -40.997 -4.296 1.00 18.94 97 VAL A N 1
ATOM 723 C CA . VAL A 1 97 ? 4.712 -40.183 -3.760 1.00 17.68 97 VAL A CA 1
ATOM 724 C C . VAL A 1 97 ? 4.288 -39.119 -4.768 1.00 15.42 97 VAL A C 1
ATOM 725 O O . VAL A 1 97 ? 5.097 -38.602 -5.544 1.00 16.11 97 VAL A O 1
ATOM 729 N N . VAL A 1 98 ? 2.995 -38.811 -4.762 1.00 14.60 98 VAL A N 1
ATOM 730 C CA . VAL A 1 98 ? 2.460 -37.595 -5.365 1.00 14.09 98 VAL A CA 1
ATOM 731 C C . VAL A 1 98 ? 2.218 -36.616 -4.227 1.00 14.00 98 VAL A C 1
ATOM 732 O O . VAL A 1 98 ? 1.536 -36.950 -3.252 1.00 15.46 98 VAL A O 1
ATOM 736 N N . LEU A 1 99 ? 2.801 -35.423 -4.328 1.00 13.16 99 LEU A N 1
ATOM 737 C CA . LEU A 1 99 ? 2.683 -34.414 -3.283 1.00 13.01 99 LEU A CA 1
ATOM 738 C C . LEU A 1 99 ? 1.539 -33.459 -3.600 1.00 12.71 99 LEU A C 1
ATOM 739 O O . LEU A 1 99 ? 1.381 -33.024 -4.743 1.00 14.15 99 LEU A O 1
ATOM 744 N N . VAL A 1 100 ? 0.756 -33.121 -2.573 1.00 12.30 100 VAL A N 1
ATOM 745 C CA . VAL A 1 100 ? -0.297 -32.112 -2.661 1.00 11.90 100 VAL A CA 1
ATOM 746 C C . VAL A 1 100 ? -0.035 -31.139 -1.519 1.00 11.33 100 VAL A C 1
ATOM 747 O O . VAL A 1 100 ? 0.020 -31.554 -0.359 1.00 12.98 100 VAL A O 1
ATOM 751 N N . ALA A 1 101 ? 0.161 -29.860 -1.836 1.00 11.35 101 ALA A N 1
ATOM 752 C CA . ALA A 1 101 ? 0.707 -28.965 -0.818 1.00 11.85 101 ALA A CA 1
ATOM 753 C C . ALA A 1 101 ? 0.191 -27.536 -0.953 1.00 12.19 101 ALA A C 1
ATOM 754 O O . ALA A 1 101 ? -0.118 -27.062 -2.049 1.00 12.85 101 ALA A O 1
ATOM 756 N N . GLN A 1 102 ? 0.182 -26.833 0.181 1.00 12.38 102 GLN A N 1
ATOM 757 C CA . GLN A 1 102 ? -0.212 -25.432 0.261 1.00 13.28 102 GLN A CA 1
ATOM 758 C C . GLN A 1 102 ? 0.631 -24.753 1.340 1.00 14.29 102 GLN A C 1
ATOM 759 O O . GLN A 1 102 ? 1.009 -25.383 2.331 1.00 14.64 102 GLN A O 1
ATOM 765 N N . ASP A 1 103 ? 0.951 -23.477 1.134 1.00 15.80 103 ASP A N 1
ATOM 766 C CA . ASP A 1 103 ? 1.649 -22.667 2.174 1.00 15.44 103 ASP A CA 1
ATOM 767 C C . ASP A 1 103 ? 2.994 -23.324 2.526 1.00 14.87 103 ASP A C 1
ATOM 768 O O . ASP A 1 103 ? 3.717 -23.766 1.622 1.00 16.63 103 ASP A O 1
ATOM 773 N N . TRP A 1 104 ? 3.368 -23.403 3.813 1.00 14.86 104 TRP A N 1
ATOM 774 C CA . TRP A 1 104 ? 4.642 -24.024 4.177 1.00 13.71 104 TRP A CA 1
ATOM 775 C C . TRP A 1 104 ? 4.738 -25.478 3.731 1.00 13.26 104 TRP A C 1
ATOM 776 O O . TRP A 1 104 ? 5.851 -25.989 3.572 1.00 14.00 104 TRP A O 1
ATOM 787 N N . GLY A 1 105 ? 3.605 -26.160 3.518 1.00 13.09 105 GLY A N 1
ATOM 788 C CA . GLY A 1 105 ? 3.670 -27.488 2.941 1.00 12.76 105 GLY A CA 1
ATOM 789 C C . GLY A 1 105 ? 4.369 -27.502 1.596 1.00 11.97 105 GLY A C 1
ATOM 790 O O . GLY A 1 105 ? 5.027 -28.484 1.252 1.00 12.45 105 GLY A O 1
ATOM 791 N N . THR A 1 106 ? 4.231 -26.419 0.816 1.00 12.43 106 THR A N 1
ATOM 792 C CA . THR A 1 106 ? 4.920 -26.349 -0.472 1.00 12.26 106 THR A CA 1
ATOM 793 C C . THR A 1 106 ? 6.430 -26.265 -0.299 1.00 12.28 106 THR A C 1
ATOM 794 O O . THR A 1 106 ? 7.171 -26.886 -1.064 1.00 13.16 106 THR A O 1
ATOM 798 N N . ALA A 1 107 ? 6.905 -25.486 0.680 1.00 13.00 107 ALA A N 1
ATOM 799 C CA . ALA A 1 107 ? 8.344 -25.418 0.928 1.00 13.41 107 ALA A CA 1
ATOM 800 C C . ALA A 1 107 ? 8.891 -26.782 1.319 1.00 12.65 107 ALA A C 1
ATOM 801 O O . ALA A 1 107 ? 9.963 -27.190 0.852 1.00 13.38 107 ALA A O 1
ATOM 803 N N . LEU A 1 108 ? 8.151 -27.515 2.156 1.00 12.86 108 LEU A N 1
ATOM 804 C CA . LEU A 1 108 ? 8.546 -28.876 2.497 1.00 12.64 108 LEU A CA 1
ATOM 805 C C . LEU A 1 108 ? 8.560 -29.770 1.263 1.00 12.43 108 LEU A C 1
ATOM 806 O O . LEU A 1 108 ? 9.494 -30.556 1.073 1.00 12.97 108 LEU A O 1
ATOM 811 N N . ALA A 1 109 ? 7.535 -29.652 0.411 1.00 12.38 109 ALA A N 1
ATOM 812 C CA . ALA A 1 109 ? 7.478 -30.437 -0.820 1.00 12.39 109 ALA A CA 1
ATOM 813 C C . ALA A 1 109 ? 8.645 -30.118 -1.748 1.00 12.80 109 ALA A C 1
ATOM 814 O O . ALA A 1 109 ? 9.263 -31.027 -2.316 1.00 12.81 109 ALA A O 1
ATOM 816 N N . PHE A 1 110 ? 8.952 -28.832 -1.934 1.00 12.59 110 PHE A N 1
ATOM 817 C CA . PHE A 1 110 ? 10.031 -28.466 -2.843 1.00 12.82 110 PHE A CA 1
ATOM 818 C C . PHE A 1 110 ? 11.365 -28.990 -2.327 1.00 13.27 110 PHE A C 1
ATOM 819 O O . PHE A 1 110 ? 12.198 -29.478 -3.101 1.00 13.44 110 PHE A O 1
ATOM 827 N N . HIS A 1 111 ? 11.596 -28.885 -1.016 1.00 12.86 111 HIS A N 1
ATOM 828 C CA . HIS A 1 111 ? 12.870 -29.327 -0.464 1.00 13.30 111 HIS A CA 1
ATOM 829 C C . HIS A 1 111 ? 12.981 -30.845 -0.487 1.00 13.57 111 HIS A C 1
ATOM 830 O O . HIS A 1 111 ? 14.075 -31.385 -0.708 1.00 14.39 111 HIS A O 1
ATOM 837 N N . LEU A 1 112 ? 11.867 -31.552 -0.282 1.00 13.11 112 LEU A N 1
ATOM 838 C CA . LEU A 1 112 ? 11.886 -33.003 -0.428 1.00 13.89 112 LEU A CA 1
ATOM 839 C C . LEU A 1 112 ? 12.238 -33.405 -1.858 1.00 13.40 112 LEU A C 1
ATOM 840 O O . LEU A 1 112 ? 13.068 -34.298 -2.079 1.00 14.71 112 LEU A O 1
ATOM 845 N N . ALA A 1 113 ? 11.630 -32.742 -2.843 1.00 13.72 113 ALA A N 1
ATOM 846 C CA . ALA A 1 113 ? 11.877 -3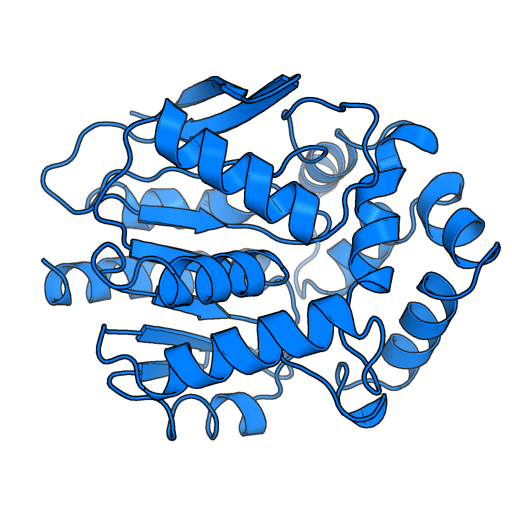3.097 -4.238 1.00 14.75 113 ALA A CA 1
ATOM 847 C C . ALA A 1 113 ? 13.305 -32.770 -4.664 1.00 14.53 113 ALA A C 1
ATOM 848 O O . ALA A 1 113 ? 13.863 -33.455 -5.531 1.00 15.65 113 ALA A O 1
ATOM 850 N N . ALA A 1 114 ? 13.913 -31.733 -4.079 1.00 14.40 114 ALA A N 1
ATOM 851 C CA . ALA A 1 114 ? 15.291 -31.379 -4.418 1.00 14.03 114 ALA A CA 1
ATOM 852 C C . ALA A 1 114 ? 16.271 -32.451 -3.967 1.00 15.05 114 ALA A C 1
ATOM 853 O O . ALA A 1 114 ? 17.289 -32.685 -4.631 1.00 16.46 114 ALA A O 1
ATOM 855 N N . ARG A 1 115 ? 15.982 -33.111 -2.849 1.00 15.21 115 ARG A N 1
ATOM 856 C CA . ARG A 1 115 ? 16.868 -34.124 -2.292 1.00 15.39 115 ARG A CA 1
ATOM 857 C C . ARG A 1 115 ? 16.555 -35.521 -2.793 1.00 15.28 115 ARG A C 1
ATOM 858 O O . ARG A 1 115 ? 17.469 -36.342 -2.920 1.00 17.93 115 ARG A O 1
ATOM 866 N N . ARG A 1 116 ? 15.287 -35.808 -3.074 1.00 15.26 116 ARG A N 1
ATOM 867 C CA . ARG A 1 116 ? 14.835 -37.155 -3.430 1.00 17.51 116 ARG A CA 1
ATOM 868 C C . ARG A 1 116 ? 13.976 -37.106 -4.687 1.00 16.08 116 ARG A C 1
ATOM 869 O O . ARG A 1 116 ? 12.807 -37.500 -4.673 1.00 18.00 116 ARG A O 1
ATOM 877 N N . PRO A 1 117 ? 14.531 -36.642 -5.808 1.00 16.20 117 PRO A N 1
ATOM 878 C CA . PRO A 1 117 ? 13.702 -36.520 -7.015 1.0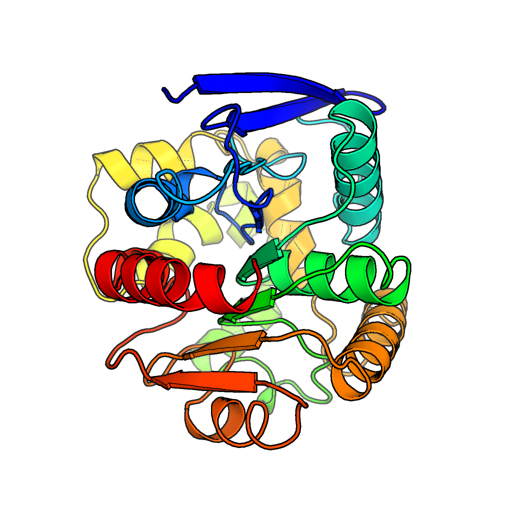0 18.08 117 PRO A CA 1
ATOM 879 C C . PRO A 1 117 ? 13.168 -37.843 -7.512 1.00 20.10 117 PRO A C 1
ATOM 880 O O . PRO A 1 117 ? 12.084 -37.870 -8.110 1.00 22.00 117 PRO A O 1
ATOM 884 N N A ASP A 1 118 ? 13.918 -38.925 -7.259 0.68 20.67 118 ASP A N 1
ATOM 885 N N B ASP A 1 118 ? 13.862 -38.958 -7.313 0.32 19.35 118 ASP A N 1
ATOM 886 C CA A ASP A 1 118 ? 13.510 -40.272 -7.643 0.68 24.52 118 ASP A CA 1
ATOM 887 C CA B ASP A 1 118 ? 13.327 -40.196 -7.876 0.32 19.96 118 ASP A CA 1
ATOM 888 C C A ASP A 1 118 ? 12.085 -40.570 -7.204 0.68 23.82 118 ASP A C 1
ATOM 889 C C B ASP A 1 118 ? 12.151 -40.770 -7.091 0.32 22.08 118 ASP A C 1
ATOM 890 O O A ASP A 1 118 ? 11.299 -41.156 -7.959 0.68 24.52 118 ASP A O 1
ATOM 891 O O B ASP A 1 118 ? 11.624 -41.817 -7.479 0.32 21.82 118 ASP A O 1
ATOM 900 N N . ARG A 1 119 ? 11.728 -40.132 -6.003 1.00 21.37 119 ARG A N 1
ATOM 901 C CA . ARG A 1 119 ? 10.484 -40.523 -5.360 1.00 22.93 119 ARG A CA 1
ATOM 902 C C . ARG A 1 119 ? 9.291 -39.667 -5.753 1.00 20.77 119 ARG A C 1
ATOM 903 O O . ARG A 1 119 ? 8.157 -40.115 -5.592 1.00 20.72 119 ARG A O 1
ATOM 911 N N . VAL A 1 120 ? 9.506 -38.462 -6.263 1.00 18.84 120 VAL A N 1
ATOM 912 C CA . VAL A 1 120 ? 8.411 -37.530 -6.506 1.00 18.10 120 VAL A CA 1
ATOM 913 C C . VAL A 1 120 ? 7.833 -37.802 -7.887 1.00 18.96 120 VAL A C 1
ATOM 914 O O . VAL A 1 120 ? 8.485 -37.572 -8.909 1.00 23.00 120 VAL A O 1
ATOM 918 N N A ARG A 1 121 ? 6.594 -38.285 -7.918 0.49 16.78 121 ARG A N 1
ATOM 919 N N B ARG A 1 121 ? 6.593 -38.286 -7.916 0.51 18.26 121 ARG A N 1
ATOM 920 C CA A ARG A 1 121 ? 5.922 -38.614 -9.163 0.49 18.91 121 ARG A CA 1
ATOM 921 C CA B ARG A 1 121 ? 5.909 -38.624 -9.154 0.51 21.03 121 ARG A CA 1
ATOM 922 C C A ARG A 1 121 ? 5.026 -37.497 -9.672 0.49 17.20 121 ARG A C 1
ATOM 923 C C B ARG A 1 121 ? 5.001 -37.514 -9.660 0.51 18.19 121 ARG A C 1
ATOM 924 O O A ARG A 1 121 ? 4.601 -37.544 -10.831 0.49 19.24 121 ARG A O 1
ATOM 925 O O B ARG A 1 121 ? 4.540 -37.585 -10.803 0.51 19.38 121 ARG A O 1
ATOM 940 N N . GLY A 1 122 ? 4.728 -36.506 -8.844 1.00 16.03 122 GLY A N 1
ATOM 941 C CA . GLY A 1 122 ? 3.882 -35.412 -9.263 1.00 15.16 122 GLY A CA 1
ATOM 942 C C . GLY A 1 122 ? 3.703 -34.464 -8.100 1.00 13.01 122 GLY A C 1
ATOM 943 O O . GLY A 1 122 ? 3.960 -34.813 -6.941 1.00 13.88 122 GLY A O 1
ATOM 944 N N . LEU A 1 123 ? 3.248 -33.257 -8.429 1.00 13.18 123 LEU A N 1
ATOM 945 C CA . LEU A 1 123 ? 3.062 -32.203 -7.439 1.00 13.27 123 LEU A CA 1
ATOM 946 C C . LEU A 1 123 ? 1.829 -31.395 -7.805 1.00 13.49 123 LEU A C 1
ATOM 947 O O . LEU A 1 123 ? 1.772 -30.810 -8.890 1.00 15.55 123 LEU A O 1
ATOM 952 N N . ALA A 1 124 ? 0.856 -31.344 -6.900 1.00 13.16 124 ALA A N 1
ATOM 953 C CA . ALA A 1 124 ? -0.267 -30.420 -6.999 1.00 12.96 124 ALA A CA 1
ATOM 954 C C . ALA A 1 124 ? -0.095 -29.399 -5.887 1.00 12.77 124 ALA A C 1
ATOM 955 O O . ALA A 1 124 ? 0.093 -29.777 -4.732 1.00 14.18 124 ALA A O 1
ATOM 957 N N . PHE A 1 125 ? -0.099 -28.113 -6.231 1.00 13.00 125 PHE A N 1
ATOM 958 C CA . PHE A 1 125 ? 0.288 -27.110 -5.248 1.00 13.24 125 PHE A CA 1
ATOM 959 C C . PHE A 1 125 ? -0.449 -25.805 -5.486 1.00 12.84 125 PHE A C 1
ATOM 960 O O . PHE A 1 125 ? -1.090 -25.599 -6.519 1.00 14.53 125 PHE A O 1
ATOM 968 N N . MET A 1 126 ? -0.360 -24.926 -4.493 1.00 12.95 126 MET A N 1
ATOM 969 C CA . MET A 1 126 ? -1.083 -23.665 -4.513 1.00 13.18 126 MET A CA 1
ATOM 970 C C . MET A 1 126 ? -0.518 -22.790 -3.406 1.00 13.09 126 MET A C 1
ATOM 971 O O . MET A 1 126 ? -0.065 -23.301 -2.376 1.00 13.62 126 MET A O 1
ATOM 976 N N . GLU A 1 127 ? -0.556 -21.475 -3.620 1.00 13.93 127 GLU A N 1
ATOM 977 C CA . GLU A 1 127 ? -0.252 -20.515 -2.563 1.00 13.71 127 GLU A CA 1
ATOM 978 C C . GLU A 1 127 ? 1.053 -20.885 -1.862 1.00 14.01 127 GLU A C 1
ATOM 979 O O . GLU A 1 127 ? 1.115 -21.116 -0.651 1.00 14.92 127 GLU A O 1
ATOM 985 N N . PHE A 1 128 ? 2.109 -20.935 -2.673 1.00 13.86 128 PHE A N 1
ATOM 986 C CA . PHE A 1 128 ? 3.386 -21.521 -2.297 1.00 14.21 128 PHE A CA 1
ATOM 987 C C . PHE A 1 128 ? 4.370 -20.469 -1.787 1.00 14.46 128 PHE A C 1
ATOM 988 O O . PHE A 1 128 ? 4.180 -19.263 -1.973 1.00 15.66 128 PHE A O 1
ATOM 996 N N . ILE A 1 129 ? 5.432 -20.958 -1.134 1.00 15.43 129 ILE A N 1
ATOM 997 C CA . ILE A 1 129 ? 6.504 -20.124 -0.587 1.00 16.19 129 ILE A CA 1
ATOM 998 C C . ILE A 1 129 ? 7.629 -20.026 -1.607 1.00 17.23 129 ILE A C 1
ATOM 999 O O . ILE A 1 129 ? 8.116 -21.044 -2.115 1.00 17.93 129 ILE A O 1
ATOM 1004 N N A ARG A 1 130 ? 8.066 -18.804 -1.883 0.65 19.30 130 ARG A N 1
ATOM 1005 N N B ARG A 1 130 ? 8.065 -18.803 -1.885 0.35 19.37 130 ARG A N 1
ATOM 1006 C CA A ARG A 1 130 ? 9.230 -18.535 -2.710 0.65 22.89 130 ARG A CA 1
ATOM 1007 C CA B ARG A 1 130 ? 9.233 -18.539 -2.708 0.35 22.37 130 ARG A CA 1
ATOM 1008 C C A ARG A 1 130 ? 10.036 -17.438 -2.033 0.65 22.00 130 ARG A C 1
ATOM 1009 C C B ARG A 1 130 ? 10.035 -17.435 -2.037 0.35 21.89 130 ARG A C 1
ATOM 1010 O O A ARG A 1 130 ? 9.476 -16.642 -1.272 0.65 22.59 130 ARG A O 1
ATOM 1011 O O B ARG A 1 130 ? 9.473 -16.637 -1.278 0.35 21.13 130 ARG A O 1
ATOM 1026 N N . PRO A 1 131 ? 11.348 -17.381 -2.269 1.00 22.43 131 PRO A N 1
ATOM 1027 C CA . PRO A 1 131 ? 12.132 -16.263 -1.732 1.00 22.16 131 PRO A CA 1
ATOM 1028 C C . PRO A 1 131 ? 11.563 -14.942 -2.227 1.00 24.18 131 PRO A C 1
ATOM 1029 O O . PRO A 1 131 ? 11.183 -14.803 -3.391 1.00 24.86 131 PRO A O 1
ATOM 1033 N N . MET A 1 132 ? 11.452 -13.990 -1.313 1.00 22.16 132 MET A N 1
ATOM 1034 C CA . MET A 1 132 ? 10.841 -12.697 -1.611 1.00 23.60 132 MET A CA 1
ATOM 1035 C C . MET A 1 132 ? 11.882 -11.608 -1.408 1.00 26.79 132 MET A C 1
ATOM 1036 O O . MET A 1 132 ? 12.208 -11.276 -0.253 1.00 28.22 132 MET A O 1
ATOM 1041 N N . PRO A 1 133 ? 12.435 -11.037 -2.482 1.00 28.67 133 PRO A N 1
ATOM 1042 C CA . PRO A 1 133 ? 13.533 -10.067 -2.320 1.00 29.69 133 PRO A CA 1
ATOM 1043 C C . PRO A 1 133 ? 13.145 -8.814 -1.556 1.00 29.72 133 PRO A C 1
ATOM 1044 O O . PRO A 1 133 ? 14.005 -8.208 -0.903 1.00 31.43 133 PRO A O 1
ATOM 1048 N N . THR A 1 134 ? 11.886 -8.389 -1.636 1.00 30.38 134 THR A N 1
ATOM 1049 C CA . THR A 1 134 ? 11.413 -7.216 -0.916 1.00 31.64 134 THR A CA 1
ATOM 1050 C C . THR A 1 134 ? 10.054 -7.529 -0.308 1.00 31.02 134 THR A C 1
ATOM 1051 O O . THR A 1 134 ? 9.405 -8.518 -0.656 1.00 29.68 134 THR A O 1
ATOM 1055 N N . TRP A 1 135 ? 9.619 -6.656 0.604 1.00 31.12 135 TRP A N 1
ATOM 1056 C CA . TRP A 1 135 ? 8.317 -6.840 1.236 1.00 32.19 135 TRP A CA 1
ATOM 1057 C C . TRP A 1 135 ? 7.177 -6.716 0.235 1.00 35.91 135 TRP A C 1
ATOM 1058 O O . TRP A 1 135 ? 6.110 -7.303 0.442 1.00 35.20 135 TRP A O 1
ATOM 1069 N N . ASP A 1 136 ? 7.376 -5.963 -0.851 1.00 36.95 136 ASP A N 1
ATOM 1070 C CA . ASP A 1 136 ? 6.359 -5.898 -1.895 1.00 40.61 136 ASP A CA 1
ATOM 1071 C C . ASP A 1 136 ? 6.123 -7.256 -2.544 1.00 39.34 136 ASP A C 1
ATOM 1072 O O . ASP A 1 136 ? 5.051 -7.481 -3.116 1.00 40.79 136 ASP A O 1
ATOM 1077 N N . ASP A 1 137 ? 7.092 -8.168 -2.460 1.00 36.04 137 ASP A N 1
ATOM 1078 C CA . ASP A 1 137 ? 6.926 -9.511 -2.998 1.00 34.93 137 ASP A CA 1
ATOM 1079 C C . ASP A 1 137 ? 6.185 -10.443 -2.051 1.00 31.26 137 ASP A C 1
ATOM 1080 O O . ASP A 1 137 ? 5.893 -11.581 -2.435 1.00 30.75 137 ASP A O 1
ATOM 1085 N N . PHE A 1 138 ? 5.892 -10.002 -0.831 1.00 29.47 138 PHE A N 1
ATOM 1086 C CA . PHE A 1 138 ? 5.072 -10.768 0.095 1.00 27.28 138 PHE A CA 1
ATOM 1087 C C . PHE A 1 138 ? 3.640 -10.271 -0.013 1.00 29.00 138 PHE A C 1
ATOM 1088 O O . PHE A 1 138 ? 3.382 -9.074 0.167 1.00 29.77 138 PHE A O 1
ATOM 1096 N N . HIS A 1 139 ? 2.718 -11.188 -0.301 1.00 28.70 139 HIS A N 1
ATOM 1097 C CA . HIS A 1 139 ? 1.293 -10.878 -0.306 1.00 29.99 139 HIS A CA 1
ATOM 1098 C C . HIS A 1 139 ? 0.957 -9.858 -1.385 1.00 32.49 139 HIS A C 1
ATOM 1099 O O . HIS A 1 139 ? 1.783 -9.568 -2.258 1.00 33.81 139 HIS A O 1
ATOM 1106 N N . GLN A 1 140 ? -0.257 -9.314 -1.330 1.00 35.35 140 GLN A N 1
ATOM 1107 C CA . GLN A 1 140 ? -0.717 -8.332 -2.299 1.00 38.09 140 GLN A CA 1
ATOM 1108 C C . GLN A 1 140 ? -1.383 -7.115 -1.674 1.00 40.45 140 GLN A C 1
ATOM 1109 O O . GLN A 1 140 ? -1.600 -6.127 -2.384 1.00 41.63 140 GLN A O 1
ATOM 1115 N N . ARG A 1 141 ? -1.711 -7.146 -0.384 1.00 39.04 141 ARG A N 1
ATOM 1116 C CA . ARG A 1 141 ? -2.366 -6.025 0.270 1.00 38.94 141 ARG A CA 1
ATOM 1117 C C . ARG A 1 141 ? -1.425 -5.391 1.280 1.00 36.95 141 ARG A C 1
ATOM 1118 O O . ARG A 1 141 ? -0.817 -6.108 2.086 1.00 34.14 141 ARG A O 1
ATOM 1126 N N . PRO A 1 142 ? -1.277 -4.064 1.266 1.00 38.11 142 PRO A N 1
ATOM 1127 C CA . PRO A 1 142 ? -0.323 -3.422 2.186 1.00 37.19 142 PRO A CA 1
ATOM 1128 C C . PRO A 1 142 ? -0.625 -3.663 3.653 1.00 37.30 142 PRO A C 1
ATOM 1129 O O . PRO A 1 142 ? 0.309 -3.769 4.459 1.00 38.04 142 PRO A O 1
ATOM 1133 N N . GLN A 1 143 ? -1.902 -3.758 4.028 1.00 38.50 143 GLN A N 1
ATOM 1134 C CA . GLN A 1 143 ? -2.241 -4.020 5.422 1.00 39.29 143 GLN A CA 1
ATOM 1135 C C . GLN A 1 143 ? -1.768 -5.400 5.864 1.00 35.42 143 GLN A C 1
ATOM 1136 O O . GLN A 1 143 ? -1.423 -5.592 7.036 1.00 34.88 143 GLN A O 1
ATOM 1142 N N . ALA A 1 144 ? -1.740 -6.368 4.947 1.00 32.25 144 ALA A N 1
ATOM 1143 C CA . ALA A 1 144 ? -1.186 -7.675 5.278 1.00 30.66 144 ALA A CA 1
ATOM 1144 C C . ALA A 1 144 ? 0.321 -7.594 5.501 1.00 29.34 144 ALA A C 1
ATOM 1145 O O . ALA A 1 144 ? 0.861 -8.264 6.390 1.00 30.50 144 ALA A O 1
ATOM 1147 N N . ARG A 1 145 ? 1.019 -6.785 4.702 1.00 30.13 145 ARG A N 1
ATOM 1148 C CA . ARG A 1 145 ? 2.458 -6.640 4.896 1.00 30.15 145 ARG A CA 1
ATOM 1149 C C . ARG A 1 145 ? 2.765 -6.057 6.267 1.00 28.52 145 ARG A C 1
ATOM 1150 O O . ARG A 1 145 ? 3.676 -6.524 6.961 1.00 30.43 145 ARG A O 1
ATOM 1158 N N . GLU A 1 146 ? 1.987 -5.059 6.693 1.00 29.18 146 GLU A N 1
ATOM 1159 C CA . GLU A 1 146 ? 2.217 -4.451 7.998 1.00 30.79 146 GLU A CA 1
ATOM 1160 C C . GLU A 1 146 ? 1.987 -5.453 9.121 1.00 30.02 146 GLU A C 1
ATOM 1161 O O . GLU A 1 146 ? 2.726 -5.471 10.112 1.00 32.24 146 GLU A O 1
ATOM 1167 N N . MET A 1 147 ? 0.976 -6.310 8.976 1.00 28.35 147 MET A N 1
ATOM 1168 C CA . MET A 1 147 ? 0.693 -7.2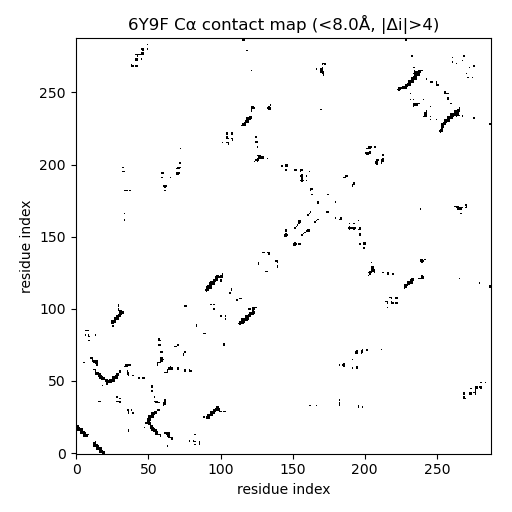87 10.019 1.00 28.76 147 MET A CA 1
ATOM 1169 C C . MET A 1 147 ? 1.818 -8.307 10.146 1.00 26.58 147 MET A C 1
ATOM 1170 O O . MET A 1 147 ? 2.217 -8.661 11.262 1.00 26.66 147 MET A O 1
ATOM 1175 N N . PHE A 1 148 ? 2.340 -8.793 9.017 1.00 25.25 148 PHE A N 1
ATOM 1176 C CA . PHE A 1 148 ? 3.412 -9.781 9.078 1.00 23.19 148 PHE A CA 1
ATOM 1177 C C . PHE A 1 148 ? 4.741 -9.156 9.495 1.00 21.94 148 PHE A C 1
ATOM 1178 O O . PHE A 1 148 ? 5.572 -9.835 10.110 1.00 23.53 148 PHE A O 1
ATOM 1186 N N . LYS A 1 149 ? 4.952 -7.870 9.197 1.00 24.94 149 LYS A N 1
ATOM 1187 C CA . LYS A 1 149 ? 6.091 -7.171 9.787 1.00 25.59 149 LYS A CA 1
ATOM 1188 C C . LYS A 1 149 ? 5.994 -7.180 11.306 1.00 25.71 149 LYS A C 1
ATOM 1189 O O . LYS A 1 149 ? 7.000 -7.373 12.001 1.00 27.64 149 LYS A O 1
ATOM 1195 N N . ALA A 1 150 ? 4.780 -6.997 11.836 1.00 25.90 150 ALA A N 1
ATOM 1196 C CA . ALA A 1 150 ? 4.574 -7.028 13.281 1.00 26.09 150 ALA A CA 1
ATOM 1197 C C . ALA A 1 150 ? 4.806 -8.422 13.849 1.00 25.56 150 ALA A C 1
ATOM 1198 O O . ALA A 1 150 ? 5.469 -8.567 14.886 1.00 27.15 150 ALA A O 1
ATOM 1200 N N . PHE A 1 151 ? 4.267 -9.460 13.188 1.00 22.94 151 PHE A N 1
ATOM 1201 C CA . PHE A 1 151 ? 4.522 -10.831 13.623 1.00 23.76 151 PHE A CA 1
ATOM 1202 C C . PHE A 1 151 ? 6.017 -11.101 13.726 1.00 24.87 151 PHE A C 1
ATOM 1203 O O . PHE A 1 151 ? 6.472 -11.809 14.634 1.00 25.72 151 PHE A O 1
ATOM 1211 N N . ARG A 1 152 ? 6.795 -10.561 12.788 1.00 25.16 152 ARG A N 1
ATOM 1212 C CA . ARG A 1 152 ? 8.235 -10.781 12.748 1.00 26.13 152 ARG A CA 1
ATOM 1213 C C . ARG A 1 152 ? 9.010 -9.881 13.701 1.00 29.11 152 ARG A C 1
ATOM 1214 O O . ARG A 1 152 ? 10.237 -10.000 13.773 1.00 30.85 152 ARG A O 1
ATOM 1222 N N . THR A 1 153 ? 8.334 -9.011 14.432 1.00 29.31 153 THR A N 1
ATOM 1223 C CA . THR A 1 153 ? 9.014 -8.120 15.364 1.00 31.47 153 THR A CA 1
ATOM 1224 C C . THR A 1 153 ? 9.029 -8.753 16.749 1.00 33.14 153 THR A C 1
ATOM 1225 O O . THR A 1 153 ? 7.979 -9.195 17.230 1.00 33.41 153 THR A O 1
ATOM 1229 N N . PRO A 1 154 ? 10.188 -8.833 17.405 1.00 36.15 154 PRO A N 1
ATOM 1230 C CA . PRO A 1 154 ? 10.232 -9.396 18.759 1.00 37.95 154 PRO A CA 1
ATOM 1231 C C . PRO A 1 154 ? 9.286 -8.662 19.696 1.00 38.45 154 PRO A C 1
ATOM 1232 O O . PRO A 1 154 ? 9.066 -7.455 19.574 1.00 38.90 154 PRO A O 1
ATOM 1236 N N . GLY A 1 155 ? 8.715 -9.411 20.636 1.00 37.96 155 GLY A N 1
ATOM 1237 C CA . GLY A 1 155 ? 7.788 -8.842 21.597 1.00 38.04 155 GLY A CA 1
ATOM 1238 C C . GLY A 1 155 ? 6.400 -8.622 21.029 1.00 38.20 155 GLY A C 1
ATOM 1239 O O . GLY A 1 155 ? 5.411 -9.121 21.575 1.00 38.65 155 GLY A O 1
ATOM 1240 N N . VAL A 1 156 ? 6.318 -7.875 19.925 1.00 36.24 156 VAL A N 1
ATOM 1241 C CA . VAL A 1 156 ? 5.026 -7.615 19.290 1.00 34.76 156 VAL A CA 1
ATOM 1242 C C . VAL A 1 156 ? 4.400 -8.911 18.788 1.00 31.76 156 VAL A C 1
ATOM 1243 O O . VAL A 1 156 ? 3.218 -9.184 19.028 1.00 32.48 156 VAL A O 1
ATOM 1247 N N . GLY A 1 157 ? 5.178 -9.718 18.062 1.00 30.87 157 GLY A N 1
ATOM 1248 C CA . GLY A 1 157 ? 4.641 -10.963 17.533 1.00 29.22 157 GLY A CA 1
ATOM 1249 C C . GLY A 1 157 ? 4.196 -11.914 18.626 1.00 27.59 157 GLY A C 1
ATOM 1250 O O . GLY A 1 157 ? 3.188 -12.611 18.484 1.00 26.70 157 GLY A O 1
ATOM 1251 N N . GLU A 1 158 ? 4.941 -11.954 19.733 1.00 27.54 158 GLU A N 1
ATOM 1252 C CA . GLU A 1 158 ? 4.553 -12.779 20.873 1.00 28.98 158 GLU A CA 1
ATOM 1253 C C . GLU A 1 158 ? 3.192 -12.359 21.415 1.00 29.02 158 GLU A C 1
ATOM 1254 O O . GLU A 1 158 ? 2.330 -13.203 21.687 1.00 29.13 158 GLU A O 1
ATOM 1260 N N . LYS A 1 159 ? 2.978 -11.051 21.575 1.00 31.04 159 LYS A N 1
ATOM 1261 C CA . LYS A 1 159 ? 1.690 -10.569 22.066 1.00 32.75 159 LYS A CA 1
ATOM 1262 C C . LYS A 1 159 ? 0.561 -10.937 21.109 1.00 30.76 159 LYS A C 1
ATOM 1263 O O . LYS A 1 159 ? -0.492 -11.428 21.528 1.00 30.24 159 LYS A O 1
ATOM 1269 N N . MET A 1 160 ? 0.768 -10.713 19.814 1.00 28.26 160 MET A N 1
ATOM 1270 C CA . MET A 1 160 ? -0.303 -10.936 18.849 1.00 27.29 160 MET A CA 1
ATOM 1271 C C . MET A 1 160 ? -0.616 -12.418 18.694 1.00 25.20 160 MET A C 1
ATOM 1272 O O . MET A 1 160 ? -1.786 -12.820 18.708 1.00 25.24 160 MET A O 1
ATOM 1277 N N . ILE A 1 161 ? 0.414 -13.244 18.534 1.00 23.88 161 ILE A N 1
ATOM 1278 C CA . ILE A 1 161 ? 0.200 -14.645 18.186 1.00 22.66 161 ILE A CA 1
ATOM 1279 C C . ILE A 1 161 ? 0.099 -15.536 19.417 1.00 23.51 161 ILE A C 1
ATOM 1280 O O . ILE A 1 161 ? -0.779 -16.399 19.486 1.00 24.33 161 ILE A O 1
ATOM 1285 N N . LEU A 1 162 ? 0.980 -15.358 20.405 1.00 24.34 162 LEU A N 1
ATOM 1286 C CA . LEU A 1 162 ? 0.944 -16.234 21.573 1.00 25.20 162 LEU A CA 1
ATOM 1287 C C . LEU A 1 162 ? -0.146 -15.819 22.550 1.00 26.35 162 LEU A C 1
ATOM 1288 O O . LEU A 1 162 ? -0.890 -16.664 23.055 1.00 27.34 162 LEU A O 1
ATOM 1293 N N . GLU A 1 163 ? -0.251 -14.522 22.833 1.00 28.60 163 GLU A N 1
ATOM 1294 C CA . GLU A 1 163 ? -1.206 -14.077 23.840 1.00 30.78 163 GLU A CA 1
ATOM 1295 C C . GLU A 1 163 ? -2.612 -13.941 23.266 1.00 31.24 163 GLU A C 1
ATOM 1296 O O . GLU A 1 163 ? -3.574 -14.470 23.833 1.00 30.86 163 GLU A O 1
ATOM 1302 N N . ASP A 1 164 ? -2.749 -13.242 22.141 1.00 30.26 164 ASP A N 1
ATOM 1303 C CA . ASP A 1 164 ? -4.062 -12.955 21.576 1.00 31.72 164 ASP A CA 1
ATOM 1304 C C . ASP A 1 164 ? -4.514 -13.979 20.541 1.00 27.91 164 ASP A C 1
ATOM 1305 O O . ASP A 1 164 ? -5.686 -13.959 20.150 1.00 30.14 164 ASP A O 1
ATOM 1310 N N . ASN A 1 165 ? -3.624 -14.865 20.091 1.00 25.46 165 ASN A N 1
ATOM 1311 C CA . ASN A 1 165 ? -3.987 -15.958 19.184 1.00 23.62 165 ASN A CA 1
ATOM 1312 C C . ASN A 1 165 ? -4.590 -15.445 17.873 1.00 23.26 165 ASN A C 1
ATOM 1313 O O . ASN A 1 165 ? -5.470 -16.081 17.289 1.00 22.32 165 ASN A O 1
ATOM 1318 N N . VAL A 1 166 ? -4.089 -14.303 17.386 1.00 22.91 166 VAL A N 1
ATOM 1319 C CA . VAL A 1 166 ? -4.730 -13.641 16.247 1.00 22.06 166 VAL A CA 1
ATOM 1320 C C . VAL A 1 166 ? -4.547 -14.416 14.947 1.00 20.93 166 VAL A C 1
ATOM 1321 O O . VAL A 1 166 ? -5.350 -14.269 14.020 1.00 21.51 166 VAL A O 1
ATOM 1325 N N . PHE A 1 167 ? -3.491 -15.220 14.824 1.00 19.73 167 PHE A N 1
ATOM 1326 C CA . PHE A 1 167 ? -3.315 -15.955 13.575 1.00 19.48 167 PHE A CA 1
ATOM 1327 C C . PHE A 1 167 ? -4.437 -16.968 13.388 1.00 19.97 167 PHE A C 1
ATOM 1328 O O . PHE A 1 167 ? -5.041 -17.057 12.313 1.00 21.08 167 PHE A O 1
ATOM 1336 N N . VAL A 1 168 ? -4.743 -17.717 14.444 1.00 20.46 168 VAL A N 1
ATOM 1337 C CA . VAL A 1 168 ? -5.809 -18.707 14.390 1.00 21.90 168 VAL A CA 1
ATOM 1338 C C . VAL A 1 168 ? -7.171 -18.023 14.342 1.00 21.61 168 VAL A C 1
ATOM 1339 O O . VAL A 1 168 ? -8.046 -18.391 13.548 1.00 22.31 168 VAL A O 1
ATOM 1343 N N . GLU A 1 169 ? -7.372 -17.013 15.188 1.00 21.71 169 GLU A N 1
ATOM 1344 C CA . GLU A 1 169 ? -8.702 -16.445 15.371 1.00 23.53 169 GLU A CA 1
ATOM 1345 C C . GLU A 1 169 ? -9.079 -15.417 14.307 1.00 23.56 169 GLU A C 1
ATOM 1346 O O . GLU A 1 169 ? -10.273 -15.204 14.070 1.00 24.31 169 GLU A O 1
ATOM 1352 N N . LYS A 1 170 ? -8.106 -14.782 13.655 1.00 21.89 170 LYS A N 1
ATOM 1353 C CA . LYS A 1 170 ? -8.429 -13.712 12.718 1.00 21.90 170 LYS A CA 1
ATOM 1354 C C . LYS A 1 170 ? -7.815 -13.912 11.337 1.00 21.50 170 LYS A C 1
ATOM 1355 O O . LYS A 1 170 ? -8.502 -13.741 10.325 1.00 21.39 170 LYS A O 1
ATOM 1361 N N . VAL A 1 171 ? -6.529 -14.262 11.273 1.00 19.62 171 VAL A N 1
ATOM 1362 C CA . VAL A 1 171 ? -5.869 -14.359 9.974 1.00 19.37 171 VAL A CA 1
ATOM 1363 C C . VAL A 1 171 ? -6.442 -15.518 9.172 1.00 18.02 171 VAL A C 1
ATOM 1364 O O . VAL A 1 171 ? -6.747 -15.375 7.983 1.00 18.77 171 VAL A O 1
ATOM 1368 N N . LEU A 1 172 ? -6.602 -16.680 9.816 1.00 16.29 172 LEU A N 1
ATOM 1369 C CA . LEU A 1 172 ? -7.138 -17.856 9.132 1.00 16.55 172 LEU A CA 1
ATOM 1370 C C . LEU A 1 172 ? -8.522 -17.599 8.552 1.00 17.20 172 LEU A C 1
ATOM 1371 O O . LEU A 1 172 ? -8.679 -17.680 7.320 1.00 17.72 172 LEU A O 1
ATOM 1376 N N . PRO A 1 173 ? -9.547 -17.255 9.342 1.00 18.28 173 PRO A N 1
ATOM 1377 C CA . PRO A 1 173 ? -10.855 -16.993 8.723 1.00 20.25 173 PRO A CA 1
ATOM 1378 C C . PRO A 1 173 ? -10.832 -15.790 7.800 1.00 20.27 173 PRO A C 1
ATOM 1379 O O . PRO A 1 173 ? -11.618 -15.727 6.846 1.00 21.47 173 PRO A O 1
ATOM 1383 N N . GLY A 1 174 ? -9.913 -14.849 8.028 1.00 18.91 174 GLY A N 1
ATOM 1384 C CA . GLY A 1 174 ? -9.813 -13.688 7.168 1.00 19.84 174 GLY A CA 1
ATOM 1385 C C . GLY A 1 174 ? -9.347 -13.985 5.756 1.00 18.86 174 GLY A C 1
ATOM 1386 O O . GLY A 1 174 ? -9.575 -13.167 4.858 1.00 22.28 174 GLY A O 1
ATOM 1387 N N . SER A 1 175 ? -8.687 -15.125 5.533 1.00 17.29 175 SER A N 1
ATOM 1388 C CA . SER A 1 175 ? -8.213 -15.474 4.198 1.00 16.92 175 SER A CA 1
ATOM 1389 C C . SER A 1 175 ? -9.004 -16.630 3.591 1.00 15.68 175 SER A C 1
ATOM 1390 O O . SER A 1 175 ? -8.472 -17.421 2.799 1.00 16.56 175 SER A O 1
ATOM 1393 N N . VAL A 1 176 ? -10.267 -16.738 4.000 1.00 18.35 176 VAL A N 1
ATOM 1394 C CA . VAL A 1 176 ? -11.280 -17.599 3.401 1.00 18.03 176 VAL A CA 1
ATOM 1395 C C . VAL A 1 176 ? -12.428 -16.681 2.994 1.00 18.62 176 VAL A C 1
ATOM 1396 O O . VAL A 1 176 ? -12.824 -15.807 3.773 1.00 19.92 176 VAL A O 1
ATOM 1400 N N . LEU A 1 177 ? -12.951 -16.856 1.773 1.00 18.14 177 LEU A N 1
ATOM 1401 C CA . LEU A 1 177 ? -14.078 -16.024 1.344 1.00 19.71 177 LEU A CA 1
ATOM 1402 C C . LEU A 1 177 ? -15.362 -16.408 2.066 1.00 21.45 177 LEU A C 1
ATOM 1403 O O . LEU A 1 177 ? -16.096 -15.540 2.553 1.00 21.77 177 LEU A O 1
ATOM 1408 N N . ARG A 1 178 ? -15.670 -17.699 2.123 1.00 20.43 178 ARG A N 1
ATOM 1409 C CA . ARG A 1 178 ? -16.839 -18.121 2.874 1.00 19.83 178 ARG A CA 1
ATOM 1410 C C . ARG A 1 178 ? -16.584 -17.939 4.369 1.00 19.29 178 ARG A C 1
ATOM 1411 O O . ARG A 1 178 ? -15.458 -17.703 4.811 1.00 20.88 178 ARG A O 1
ATOM 1419 N N . THR A 1 179 ? -17.649 -18.053 5.152 1.00 20.05 179 THR A N 1
ATOM 1420 C CA . THR A 1 179 ? -17.546 -17.979 6.601 1.00 19.61 179 THR A CA 1
ATOM 1421 C C . THR A 1 179 ? -17.285 -19.375 7.157 1.00 18.08 179 THR A C 1
ATOM 1422 O O . THR A 1 179 ? -18.060 -20.304 6.907 1.00 20.54 179 THR A O 1
ATOM 1426 N N . LEU A 1 180 ? -16.197 -19.531 7.902 1.00 18.53 180 LEU A N 1
ATOM 1427 C CA . LEU A 1 180 ? -15.989 -20.778 8.621 1.00 18.42 180 LEU A CA 1
ATOM 1428 C C . LEU A 1 180 ? -16.966 -20.836 9.789 1.00 18.37 180 LEU A C 1
ATOM 1429 O O . LEU A 1 180 ? -17.172 -19.844 10.494 1.00 21.19 180 LEU A O 1
ATOM 1434 N N . SER A 1 181 ? -17.597 -21.991 9.971 1.00 18.49 181 SER A N 1
ATOM 1435 C CA . SER A 1 181 ? -18.601 -22.132 11.015 1.00 18.61 181 SER A CA 1
ATOM 1436 C C . SER A 1 181 ? -17.945 -22.129 12.392 1.00 18.90 181 SER A C 1
ATOM 1437 O O . SER A 1 181 ? -16.733 -22.303 12.534 1.00 17.98 181 SER A O 1
ATOM 1440 N N . GLU A 1 182 ? -18.771 -21.922 13.422 1.00 19.50 182 GLU A N 1
ATOM 1441 C CA . GLU A 1 182 ? -18.253 -21.974 14.786 1.00 20.83 182 GLU A CA 1
ATOM 1442 C C . GLU A 1 182 ? -17.655 -23.342 15.103 1.00 19.61 182 GLU A C 1
ATOM 1443 O O . GLU A 1 182 ? -16.646 -23.427 15.816 1.00 21.05 182 GLU A O 1
ATOM 1449 N N . GLU A 1 183 ? -18.227 -24.422 14.558 1.00 19.25 183 GLU A N 1
ATOM 1450 C CA . GLU A 1 183 ? -17.667 -25.746 14.825 1.00 18.78 183 GLU A CA 1
ATOM 1451 C C . GLU A 1 183 ? -16.358 -25.966 14.072 1.00 17.59 183 GLU A C 1
ATOM 1452 O O . GLU A 1 183 ? -15.441 -26.613 14.592 1.00 19.44 183 GLU A O 1
ATOM 1458 N N . GLU A 1 184 ? -16.255 -25.460 12.839 1.00 17.58 184 GLU A N 1
ATOM 1459 C CA . GLU A 1 184 ? -14.985 -25.526 12.122 1.00 16.84 184 GLU A CA 1
ATOM 1460 C C . GLU A 1 184 ? -13.904 -24.746 12.857 1.00 16.40 184 GLU A C 1
ATOM 1461 O O . GLU A 1 184 ? -12.769 -25.224 12.998 1.00 16.43 184 GLU A O 1
ATOM 1467 N N . MET A 1 185 ? -14.244 -23.555 13.359 1.00 17.34 185 MET A N 1
ATOM 1468 C CA . MET A 1 185 ? -13.259 -22.772 14.095 1.00 17.54 185 MET A CA 1
ATOM 1469 C C . MET A 1 185 ? -12.839 -23.464 15.384 1.00 17.72 185 MET A C 1
ATOM 1470 O O . MET A 1 185 ? -11.675 -23.365 15.785 1.00 18.37 185 MET A O 1
ATOM 1475 N N . ALA A 1 186 ? -13.755 -24.182 16.034 1.00 18.09 186 ALA A N 1
ATOM 1476 C CA . ALA A 1 186 ? -13.388 -24.910 17.243 1.00 17.65 186 ALA A CA 1
ATOM 1477 C C . ALA A 1 186 ? -12.350 -25.985 16.941 1.00 18.88 186 ALA A C 1
ATOM 1478 O O . ALA A 1 186 ? -11.439 -26.216 17.744 1.00 19.63 186 ALA A O 1
ATOM 1480 N N . VAL A 1 187 ? -12.461 -26.644 15.782 1.00 17.15 187 VAL A N 1
ATOM 1481 C CA . VAL A 1 187 ? -11.437 -27.613 15.390 1.00 17.62 187 VAL A CA 1
ATOM 1482 C C . VAL A 1 187 ? -10.105 -26.913 15.148 1.00 15.41 187 VAL A C 1
ATOM 1483 O O . VAL A 1 187 ? -9.058 -27.343 15.643 1.00 16.90 187 VAL A O 1
ATOM 1487 N N . TYR A 1 188 ? -10.125 -25.823 14.380 1.00 15.50 188 TYR A N 1
ATOM 1488 C CA . TYR A 1 188 ? -8.883 -25.129 14.064 1.00 16.19 188 TYR A CA 1
ATOM 1489 C C . TYR A 1 188 ? -8.210 -24.559 15.310 1.00 15.77 188 TYR A C 1
ATOM 1490 O O . TYR A 1 188 ? -6.977 -24.479 15.361 1.00 16.35 188 TYR A O 1
ATOM 1499 N N . ARG A 1 189 ? -8.992 -24.161 16.325 1.00 15.91 189 ARG A N 1
ATOM 1500 C CA . ARG A 1 189 ? -8.419 -23.626 17.558 1.00 17.48 189 ARG A CA 1
ATOM 1501 C C . ARG A 1 189 ? -7.938 -24.714 18.515 1.00 16.74 189 ARG A C 1
ATOM 1502 O O . ARG A 1 189 ? -7.117 -24.424 19.396 1.00 17.81 189 ARG A O 1
ATOM 1510 N N . ALA A 1 190 ? -8.416 -25.949 18.354 1.00 17.42 190 ALA A N 1
ATOM 1511 C CA . ALA A 1 190 ? -8.152 -26.998 19.340 1.00 17.58 190 ALA A CA 1
ATOM 1512 C C . ALA A 1 190 ? -6.673 -27.259 19.619 1.00 17.18 190 ALA A C 1
ATOM 1513 O O . ALA A 1 190 ? -6.336 -27.529 20.786 1.00 19.12 190 ALA A O 1
ATOM 1515 N N . PRO A 1 191 ? -5.757 -27.224 18.643 1.00 16.42 191 PRO A N 1
ATOM 1516 C CA . PRO A 1 191 ? -4.343 -27.488 18.961 1.00 17.40 191 PRO A CA 1
ATOM 1517 C C . PRO A 1 191 ? -3.678 -26.386 19.762 1.00 17.83 191 PRO A C 1
ATOM 1518 O O . PRO A 1 191 ? -2.551 -26.589 20.240 1.00 18.66 191 PRO A O 1
ATOM 1522 N N . PHE A 1 192 ? -4.328 -25.236 19.933 1.00 17.25 192 PHE A N 1
ATOM 1523 C CA . PHE A 1 192 ? -3.660 -24.023 20.405 1.00 18.31 192 PHE A CA 1
ATOM 1524 C C . PHE A 1 192 ? -4.370 -23.406 21.606 1.00 19.22 192 PHE A C 1
ATOM 1525 O O . PHE A 1 192 ? -4.746 -22.230 21.581 1.00 19.85 192 PHE A O 1
ATOM 1533 N N . PRO A 1 193 ? -4.534 -24.162 22.703 1.00 20.22 193 PRO A N 1
ATOM 1534 C CA . PRO A 1 193 ? -5.251 -23.613 23.866 1.00 21.78 193 PRO A CA 1
ATOM 1535 C C . PRO A 1 193 ? -4.448 -22.636 24.714 1.00 22.68 193 PRO A C 1
ATOM 1536 O O . PRO A 1 193 ? -5.058 -21.890 25.494 1.00 25.75 193 PRO A O 1
ATOM 1540 N N . THR A 1 194 ? -3.125 -22.611 24.609 1.00 24.08 194 THR A N 1
ATOM 1541 C CA . THR A 1 194 ? -2.274 -21.844 25.506 1.00 25.39 194 THR A CA 1
ATOM 1542 C C . THR A 1 194 ? -1.262 -21.038 24.711 1.00 25.75 194 THR A C 1
ATOM 1543 O O . THR A 1 194 ? -0.922 -21.398 23.579 1.00 24.62 194 THR A O 1
ATOM 1547 N N . PRO A 1 195 ? -0.736 -19.951 25.291 1.00 27.42 195 PRO A N 1
ATOM 1548 C CA . PRO A 1 195 ? 0.371 -19.235 24.630 1.00 27.11 195 PRO A CA 1
ATOM 1549 C C . PRO A 1 195 ? 1.528 -20.135 24.221 1.00 26.51 195 PRO A C 1
ATO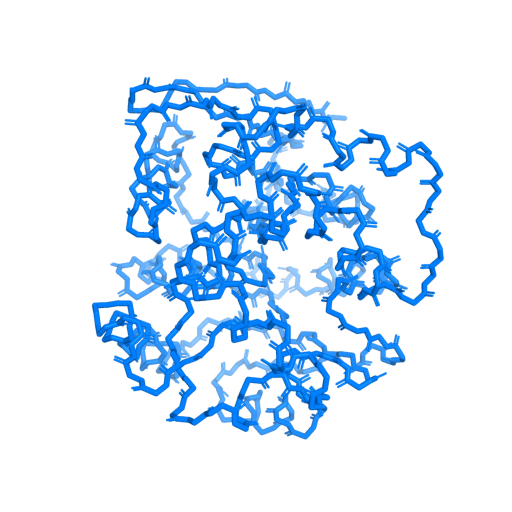M 1550 O O . PRO A 1 195 ? 2.028 -20.023 23.095 1.00 26.31 195 PRO A O 1
ATOM 1554 N N . GLU A 1 196 ? 1.948 -21.043 25.105 1.00 28.80 196 GLU A N 1
ATOM 1555 C CA . GLU A 1 196 ? 3.059 -21.942 24.801 1.00 30.24 196 GLU A CA 1
ATOM 1556 C C . GLU A 1 196 ? 2.760 -22.815 23.586 1.00 26.24 196 GLU A C 1
ATOM 1557 O O . GLU A 1 196 ? 3.631 -23.025 22.730 1.00 25.78 196 GLU A O 1
ATOM 1563 N N . SER A 1 197 ? 1.533 -23.329 23.490 1.00 24.12 197 SER A N 1
ATOM 1564 C CA . SER A 1 197 ? 1.166 -24.186 22.370 1.00 22.32 197 SER A CA 1
ATOM 1565 C C . SER A 1 197 ? 1.206 -23.455 21.034 1.00 20.98 197 SER A C 1
ATOM 1566 O O . SER A 1 197 ? 1.246 -24.107 19.986 1.00 20.33 197 SER A O 1
ATOM 1569 N N . ARG A 1 198 ? 1.189 -22.126 21.046 1.00 21.03 198 ARG A N 1
ATOM 1570 C CA . ARG A 1 198 ? 1.159 -21.335 19.825 1.00 19.35 198 ARG A CA 1
ATOM 1571 C C . ARG A 1 198 ? 2.544 -21.009 19.277 1.00 19.23 198 ARG A C 1
ATOM 1572 O O . ARG A 1 198 ? 2.641 -20.382 18.216 1.00 19.37 198 ARG A O 1
ATOM 1580 N N . LYS A 1 199 ? 3.590 -21.509 19.937 1.00 20.44 199 LYS A N 1
ATOM 1581 C CA . LYS A 1 199 ? 4.993 -21.257 19.507 1.00 21.40 199 LYS A CA 1
ATOM 1582 C C . LYS A 1 199 ? 5.198 -21.607 18.025 1.00 19.24 199 LYS A C 1
ATOM 1583 O O . LYS A 1 199 ? 5.815 -20.799 17.325 1.00 19.54 199 LYS A O 1
ATOM 1589 N N . PRO A 1 200 ? 4.750 -22.772 17.507 1.00 16.94 200 PRO A N 1
ATOM 1590 C CA . PRO A 1 200 ? 4.959 -23.106 16.094 1.00 16.57 200 PRO A CA 1
ATOM 1591 C C . PRO A 1 200 ? 4.288 -22.098 15.149 1.00 16.25 200 PRO A C 1
ATOM 1592 O O . PRO A 1 200 ? 4.797 -21.865 14.079 1.00 17.74 200 PRO A O 1
ATOM 1596 N N . VAL A 1 201 ? 3.157 -21.532 15.577 1.00 16.54 201 VAL A N 1
ATOM 1597 C CA . VAL A 1 201 ? 2.419 -20.582 14.753 1.00 15.98 201 VAL A CA 1
ATOM 1598 C C . VAL A 1 201 ? 3.171 -19.266 14.648 1.00 17.95 201 VAL A C 1
ATOM 1599 O O . VAL A 1 201 ? 3.121 -18.593 13.610 1.00 18.52 201 VAL A O 1
ATOM 1603 N N . LEU A 1 202 ? 3.876 -18.874 15.709 1.00 18.58 202 LEU A N 1
ATOM 1604 C CA . LEU A 1 202 ? 4.660 -17.649 15.659 1.00 20.66 202 LEU A CA 1
ATOM 1605 C C . LEU A 1 202 ? 5.974 -17.847 14.910 1.00 19.38 202 LEU A C 1
ATOM 1606 O O . LEU A 1 202 ? 6.452 -16.916 14.248 1.00 21.08 202 LEU A O 1
ATOM 1611 N N . ARG A 1 203 ? 6.580 -19.037 15.003 1.00 19.21 203 ARG A N 1
ATOM 1612 C CA . ARG A 1 203 ? 7.879 -19.246 14.362 1.00 19.39 203 ARG A CA 1
ATOM 1613 C C . ARG A 1 203 ? 7.773 -19.240 12.843 1.00 18.70 203 ARG A C 1
ATOM 1614 O O . ARG A 1 203 ? 8.663 -1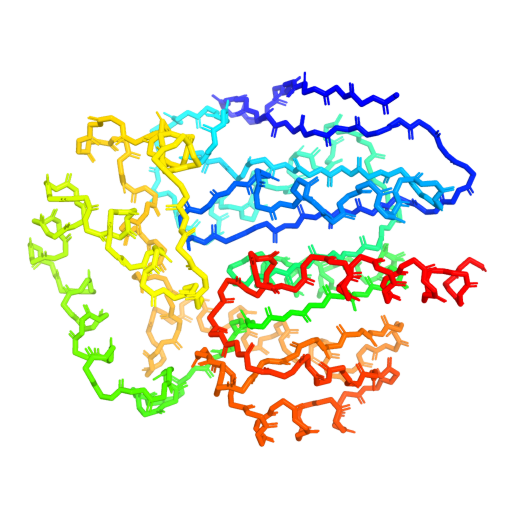8.722 12.162 1.00 18.64 203 ARG A O 1
ATOM 1622 N N . PHE A 1 204 ? 6.703 -19.810 12.292 1.00 18.33 204 PHE A N 1
ATOM 1623 C CA . PHE A 1 204 ? 6.569 -19.890 10.837 1.00 18.27 204 PHE A CA 1
ATOM 1624 C C . PHE A 1 204 ? 6.697 -18.543 10.127 1.00 17.51 204 PHE A C 1
ATOM 1625 O O . PHE A 1 204 ? 7.498 -18.450 9.180 1.00 17.62 204 PHE A O 1
ATOM 1633 N N . PRO A 1 205 ? 5.952 -17.485 10.490 1.00 17.45 205 PRO A N 1
ATOM 1634 C CA . PRO A 1 205 ? 6.130 -16.212 9.768 1.00 18.09 205 PRO A CA 1
ATOM 1635 C C . PRO A 1 205 ? 7.529 -15.641 9.902 1.00 18.11 205 PRO A C 1
ATOM 1636 O O . PRO A 1 205 ? 7.982 -14.910 9.013 1.00 19.95 205 PRO A O 1
ATOM 1640 N N . ARG A 1 206 ? 8.225 -15.957 10.994 1.00 18.71 206 ARG A N 1
ATOM 1641 C CA . ARG A 1 206 ? 9.606 -15.544 11.188 1.00 20.27 206 ARG A CA 1
ATOM 1642 C C . ARG A 1 206 ? 10.588 -16.368 10.365 1.00 18.84 206 ARG A C 1
ATOM 1643 O O . ARG A 1 206 ? 11.763 -15.998 10.274 1.00 21.55 206 ARG A O 1
ATOM 1651 N N . GLU A 1 207 ? 10.135 -17.453 9.746 1.00 18.53 207 GLU A N 1
ATOM 1652 C CA . GLU A 1 207 ? 10.963 -18.235 8.842 1.00 18.90 207 GLU A CA 1
ATOM 1653 C C . GLU A 1 207 ? 10.815 -17.813 7.383 1.00 18.66 207 GLU A C 1
ATOM 1654 O O . GLU A 1 207 ? 11.626 -18.235 6.553 1.00 19.20 207 GLU A O 1
ATOM 1660 N N . LEU A 1 208 ? 9.807 -17.003 7.052 1.00 17.96 208 LEU A N 1
ATOM 1661 C CA . LEU A 1 208 ? 9.574 -16.625 5.662 1.00 18.18 208 LEU A CA 1
ATOM 1662 C C . LEU A 1 208 ? 10.805 -15.911 5.118 1.00 18.57 208 LEU A C 1
ATOM 1663 O O . LEU A 1 208 ? 11.300 -14.972 5.757 1.00 20.58 208 LEU A O 1
ATOM 1668 N N . PRO A 1 209 ? 11.316 -16.306 3.951 1.00 19.14 209 PRO A N 1
ATOM 1669 C CA . PRO A 1 209 ? 12.500 -15.636 3.405 1.00 20.05 209 PRO A CA 1
ATOM 1670 C C . PRO A 1 209 ? 12.135 -14.323 2.741 1.00 21.48 209 PRO A C 1
ATOM 1671 O O . PRO A 1 209 ? 11.725 -14.293 1.574 1.00 23.98 209 PRO A O 1
ATOM 1675 N N . ILE A 1 210 ? 12.269 -13.228 3.484 1.00 21.50 210 ILE A N 1
ATOM 1676 C CA . ILE A 1 210 ? 11.910 -11.897 3.014 1.00 23.82 210 ILE A CA 1
ATOM 1677 C C . ILE A 1 210 ? 13.138 -11.013 3.145 1.00 25.16 210 ILE A C 1
ATOM 1678 O O . ILE A 1 210 ? 13.741 -10.938 4.222 1.00 26.17 210 ILE A O 1
ATOM 1683 N N . GLU A 1 211 ? 13.515 -10.359 2.046 1.00 25.40 211 GLU A N 1
ATOM 1684 C CA . GLU A 1 211 ? 14.717 -9.531 2.004 1.00 28.81 211 GLU A CA 1
ATOM 1685 C C . GLU A 1 211 ? 15.959 -10.326 2.395 1.00 28.62 211 GLU A C 1
ATOM 1686 O O . GLU A 1 211 ? 16.895 -9.787 2.992 1.00 30.74 211 GLU A O 1
ATOM 1692 N N . GLY A 1 212 ? 15.956 -11.620 2.078 1.00 27.26 212 GLY A N 1
ATOM 1693 C CA . GLY A 1 212 ? 17.095 -12.471 2.344 1.00 26.40 212 GLY A CA 1
ATOM 1694 C C . GLY A 1 212 ? 17.218 -12.966 3.766 1.00 25.03 212 GLY A C 1
ATOM 1695 O O . GLY A 1 212 ? 18.234 -13.585 4.097 1.00 26.81 212 GLY A O 1
ATOM 1696 N N . GLU A 1 213 ? 16.218 -12.729 4.616 1.00 25.22 213 GLU A N 1
ATOM 1697 C CA . GLU A 1 213 ? 16.298 -13.141 6.007 1.00 25.29 213 GLU A CA 1
ATOM 1698 C C . GLU A 1 213 ? 15.041 -13.905 6.402 1.00 23.86 213 GLU A C 1
ATOM 1699 O O . GLU A 1 213 ? 13.929 -13.498 6.044 1.00 23.67 213 GLU A O 1
ATOM 1705 N N . PRO A 1 214 ? 15.181 -15.013 7.148 1.00 21.52 214 PRO A N 1
ATOM 1706 C CA . PRO A 1 214 ? 16.470 -15.570 7.578 1.00 22.53 214 PRO A CA 1
ATOM 1707 C C . PRO A 1 214 ? 17.257 -16.169 6.415 1.00 19.92 214 PRO A C 1
ATOM 1708 O O . PRO A 1 214 ? 16.686 -16.792 5.516 1.00 19.57 214 PRO A O 1
ATOM 1712 N N . ALA A 1 215 ? 18.573 -15.951 6.438 1.00 21.48 215 ALA A N 1
ATOM 1713 C CA . ALA A 1 215 ? 19.413 -16.305 5.301 1.00 20.66 215 ALA A CA 1
ATOM 1714 C C . ALA A 1 215 ? 19.472 -17.807 5.080 1.00 20.08 215 ALA A C 1
ATOM 1715 O O . ALA A 1 215 ? 19.604 -18.255 3.933 1.00 19.69 215 ALA A O 1
ATOM 1717 N N . ASP A 1 216 ? 19.392 -18.604 6.149 1.00 20.80 216 ASP A N 1
ATOM 1718 C CA . ASP A 1 216 ? 19.452 -20.050 5.958 1.00 20.36 216 ASP A CA 1
ATOM 1719 C C . ASP A 1 216 ? 18.221 -20.576 5.222 1.00 18.71 216 ASP A C 1
ATOM 1720 O O . ASP A 1 216 ? 18.353 -21.370 4.282 1.00 18.41 216 ASP A O 1
ATOM 1725 N N . VAL A 1 217 ? 17.025 -20.117 5.595 1.00 17.58 217 VAL A N 1
ATOM 1726 C CA . VAL A 1 217 ? 15.829 -20.542 4.869 1.00 17.49 217 VAL A CA 1
ATOM 1727 C C . VAL A 1 217 ? 15.862 -20.029 3.435 1.00 15.93 217 VAL A C 1
ATOM 1728 O O . VAL A 1 217 ? 15.502 -20.745 2.493 1.00 16.49 217 VAL A O 1
ATOM 1732 N N . ALA A 1 218 ? 16.302 -18.782 3.244 1.00 16.47 218 ALA A N 1
ATOM 1733 C CA . ALA A 1 218 ? 16.341 -18.207 1.905 1.00 16.26 218 ALA A CA 1
ATOM 1734 C C . ALA A 1 218 ? 17.207 -19.046 0.976 1.00 15.46 218 ALA A C 1
ATOM 1735 O O . ALA A 1 218 ? 16.818 -19.345 -0.157 1.00 16.69 218 ALA A O 1
ATOM 1737 N N . ALA A 1 219 ? 18.392 -19.447 1.445 1.00 16.29 219 ALA A N 1
ATOM 1738 C CA . ALA A 1 219 ? 19.295 -20.208 0.587 1.00 16.54 219 ALA A CA 1
ATOM 1739 C C . ALA A 1 219 ? 18.735 -21.588 0.265 1.00 16.14 219 ALA A C 1
ATOM 1740 O O . ALA A 1 219 ? 18.867 -22.066 -0.869 1.00 17.11 219 ALA A O 1
ATOM 1742 N N . ILE A 1 220 ? 18.129 -22.253 1.250 1.00 16.19 220 ILE A N 1
ATOM 1743 C CA . ILE A 1 220 ? 17.594 -23.592 1.021 1.00 16.83 220 ILE A CA 1
ATOM 1744 C C . ILE A 1 220 ? 16.419 -23.545 0.055 1.00 14.94 220 ILE A C 1
ATOM 1745 O O . ILE A 1 220 ? 16.282 -24.409 -0.823 1.00 15.27 220 ILE A O 1
ATOM 1750 N N . LEU A 1 221 ? 15.571 -22.523 0.177 1.00 15.55 221 LEU A N 1
ATOM 1751 C CA . LEU A 1 221 ? 14.419 -22.436 -0.710 1.00 14.73 221 LEU A CA 1
ATOM 1752 C C . LEU A 1 221 ? 14.799 -21.929 -2.096 1.00 14.23 221 LEU A C 1
ATOM 1753 O O . LEU A 1 221 ? 14.187 -22.341 -3.087 1.00 15.19 221 LEU A O 1
ATOM 1758 N N . GLU A 1 222 ? 15.824 -21.078 -2.203 1.00 15.31 222 GLU A N 1
ATOM 1759 C CA . GLU A 1 222 ? 16.327 -20.744 -3.531 1.00 16.04 222 GLU A CA 1
ATOM 1760 C C . GLU A 1 222 ? 16.811 -21.991 -4.252 1.00 15.11 222 GLU A C 1
ATOM 1761 O O . GLU A 1 222 ? 16.508 -22.196 -5.435 1.00 16.29 222 GLU A O 1
ATOM 1767 N N . SER A 1 223 ? 17.545 -22.853 -3.547 1.00 14.70 223 SER A N 1
ATOM 1768 C CA . SER A 1 223 ? 18.008 -24.089 -4.160 1.00 14.45 223 SER A CA 1
ATOM 1769 C C . SER A 1 223 ? 16.836 -24.991 -4.519 1.00 14.14 223 SER A C 1
ATOM 1770 O O . SER A 1 223 ? 16.817 -25.595 -5.599 1.00 14.78 223 SER A O 1
ATOM 1773 N N . ALA A 1 224 ? 15.844 -25.101 -3.628 1.00 14.23 224 ALA A N 1
ATOM 1774 C CA . ALA A 1 224 ? 14.693 -25.949 -3.927 1.00 14.31 224 ALA A CA 1
ATOM 1775 C C . ALA A 1 224 ? 13.967 -25.454 -5.173 1.00 13.95 224 ALA A C 1
ATOM 1776 O O . ALA A 1 224 ? 13.458 -26.252 -5.970 1.00 14.07 224 ALA A O 1
ATOM 1778 N N . HIS A 1 225 ? 13.903 -24.139 -5.357 1.00 14.62 225 HIS A N 1
ATOM 1779 C CA . HIS A 1 225 ? 13.239 -23.598 -6.536 1.00 14.09 225 HIS A CA 1
ATOM 1780 C C . HIS A 1 225 ? 14.034 -23.842 -7.813 1.00 14.04 225 HIS A C 1
ATOM 1781 O O . HIS A 1 225 ? 13.434 -24.029 -8.874 1.00 16.06 225 HIS A O 1
ATOM 1788 N N . ARG A 1 226 ? 15.371 -23.854 -7.745 1.00 15.24 226 ARG A N 1
ATOM 1789 C CA . ARG A 1 226 ? 16.148 -24.250 -8.917 1.00 15.76 226 ARG A CA 1
ATOM 1790 C C . ARG A 1 226 ? 15.844 -25.691 -9.307 1.00 15.87 226 ARG A C 1
ATOM 1791 O O . ARG A 1 226 ? 15.660 -25.998 -10.491 1.00 16.10 226 ARG A O 1
ATOM 1799 N N . ALA A 1 227 ? 15.775 -26.592 -8.322 1.00 15.35 227 ALA A N 1
ATOM 1800 C CA . ALA A 1 227 ? 15.434 -27.977 -8.631 1.00 15.35 227 ALA A CA 1
ATOM 1801 C C . ALA A 1 227 ? 14.030 -28.073 -9.220 1.00 14.80 227 ALA A C 1
ATOM 1802 O O . ALA A 1 227 ? 13.801 -28.813 -10.185 1.00 16.18 227 ALA A O 1
ATOM 1804 N N . LEU A 1 228 ? 13.078 -27.320 -8.662 1.00 14.69 228 LEU A N 1
ATOM 1805 C CA . LEU A 1 228 ? 11.710 -27.363 -9.167 1.00 14.20 228 LEU A CA 1
ATOM 1806 C C . LEU A 1 228 ? 11.646 -26.909 -10.620 1.00 15.02 228 LEU A C 1
ATOM 1807 O O . LEU A 1 228 ? 10.949 -27.517 -11.443 1.00 16.56 228 LEU A O 1
ATOM 1812 N N . ALA A 1 229 ? 12.400 -25.860 -10.960 1.00 15.74 229 ALA A N 1
ATOM 1813 C CA . ALA A 1 229 ? 12.396 -25.347 -12.327 1.00 16.43 229 ALA A CA 1
ATOM 1814 C C . ALA A 1 229 ? 12.956 -26.356 -13.323 1.00 18.05 229 ALA A C 1
ATOM 1815 O O . ALA A 1 229 ? 12.512 -26.402 -14.477 1.00 20.33 229 ALA A O 1
ATOM 1817 N N . ALA A 1 230 ? 13.915 -27.175 -12.905 1.00 16.99 230 ALA A N 1
ATOM 1818 C CA . ALA A 1 230 ? 14.496 -28.162 -13.806 1.00 18.24 230 ALA A CA 1
ATOM 1819 C C . ALA A 1 230 ? 13.684 -29.449 -13.870 1.00 18.59 230 ALA A C 1
ATOM 1820 O O . ALA A 1 230 ? 13.823 -30.212 -14.830 1.00 19.95 230 ALA A O 1
ATOM 1822 N N . SER A 1 231 ? 12.832 -29.698 -12.882 1.00 17.06 231 SER A N 1
ATOM 1823 C CA . SER A 1 231 ? 12.192 -30.997 -12.742 1.00 17.85 231 SER A CA 1
ATOM 1824 C C . SER A 1 231 ? 11.187 -31.261 -13.866 1.00 16.66 231 SER A C 1
ATOM 1825 O O . SER A 1 231 ? 10.612 -30.343 -14.457 1.00 17.61 231 SER A O 1
ATOM 1828 N N . THR A 1 232 ? 10.975 -32.540 -14.163 1.00 17.93 232 THR A N 1
ATOM 1829 C CA . THR A 1 232 ? 10.117 -32.916 -15.281 1.00 19.16 232 THR A CA 1
ATOM 1830 C C . THR A 1 232 ? 8.840 -33.631 -14.859 1.00 18.92 232 THR A C 1
ATOM 1831 O O . THR A 1 232 ? 8.034 -33.979 -15.727 1.00 20.77 232 THR A O 1
ATOM 1835 N N . TYR A 1 233 ? 8.625 -33.862 -13.563 1.00 17.71 233 TYR A N 1
ATOM 1836 C CA . TYR A 1 233 ? 7.422 -34.571 -13.156 1.00 18.57 233 TYR A CA 1
ATOM 1837 C C . TYR A 1 233 ? 6.190 -33.689 -13.366 1.00 17.75 233 TYR A C 1
ATOM 1838 O O . TYR A 1 233 ? 6.293 -32.459 -13.394 1.00 16.84 233 TYR A O 1
ATOM 1847 N N . PRO A 1 234 ? 5.019 -34.294 -13.555 1.00 17.40 234 PRO A N 1
ATOM 1848 C CA . PRO A 1 234 ? 3.817 -33.490 -13.804 1.00 17.09 234 PRO A CA 1
ATOM 1849 C C . PRO A 1 234 ? 3.421 -32.660 -12.593 1.00 14.81 234 PRO A C 1
ATOM 1850 O O . PRO A 1 234 ? 3.564 -33.078 -11.437 1.00 15.61 234 PRO A O 1
ATOM 1854 N N . LYS A 1 235 ? 2.884 -31.477 -12.884 1.00 15.89 235 LYS A N 1
ATOM 1855 C CA . LYS A 1 235 ? 2.518 -30.511 -11.860 1.00 15.65 235 LYS A CA 1
ATOM 1856 C C . LYS A 1 235 ? 1.164 -29.890 -12.174 1.00 15.54 235 LYS A C 1
ATOM 1857 O O . LYS A 1 235 ? 0.805 -29.677 -13.338 1.00 16.54 235 LYS A O 1
ATOM 1863 N N . LEU A 1 236 ? 0.430 -29.579 -11.108 1.00 15.15 236 LEU A N 1
ATOM 1864 C CA . LEU A 1 236 ? -0.799 -28.797 -11.167 1.00 15.28 236 LEU A CA 1
ATOM 1865 C C . LEU A 1 236 ? -0.623 -27.624 -10.220 1.00 14.93 236 LEU A C 1
ATOM 1866 O O . LEU A 1 236 ? -0.346 -27.827 -9.034 1.00 17.69 236 LEU A O 1
ATOM 1871 N N . LEU A 1 237 ? -0.796 -26.410 -10.729 1.00 14.59 237 LEU A N 1
ATOM 1872 C CA . LEU A 1 237 ? -0.777 -25.211 -9.903 1.00 14.78 237 LEU A CA 1
ATOM 1873 C C . LEU A 1 237 ? -2.190 -24.645 -9.864 1.00 14.98 237 LEU A C 1
ATOM 1874 O O . LEU A 1 237 ? -2.729 -24.252 -10.902 1.00 18.14 237 LEU A O 1
ATOM 1879 N N . PHE A 1 238 ? -2.790 -24.609 -8.670 1.00 14.51 238 PHE A N 1
ATOM 1880 C CA . PHE A 1 238 ? -4.086 -23.976 -8.460 1.00 14.54 238 PHE A CA 1
ATOM 1881 C C . PHE A 1 238 ? -3.868 -22.546 -7.989 1.00 14.69 238 PHE A C 1
ATOM 1882 O O . PHE A 1 238 ? -2.969 -22.280 -7.187 1.00 15.77 238 PHE A O 1
ATOM 1890 N N . ALA A 1 239 ? -4.717 -21.633 -8.457 1.00 15.80 239 ALA A N 1
ATOM 1891 C CA . ALA A 1 239 ? -4.596 -20.232 -8.087 1.00 16.48 239 ALA A CA 1
ATOM 1892 C C . ALA A 1 239 ? -5.980 -19.621 -7.944 1.00 18.09 239 ALA A C 1
ATOM 1893 O O . ALA A 1 239 ? -6.904 -19.974 -8.674 1.00 20.01 239 ALA A O 1
ATOM 1895 N N . GLY A 1 240 ? -6.109 -18.692 -6.996 1.00 18.55 240 GLY A N 1
ATOM 1896 C CA . GLY A 1 240 ? -7.324 -17.934 -6.811 1.00 19.98 240 GLY A CA 1
ATOM 1897 C C . GLY A 1 240 ? -7.151 -16.492 -7.267 1.00 19.77 240 GLY A C 1
ATOM 1898 O O . GLY A 1 240 ? -6.057 -16.033 -7.593 1.00 21.42 240 GLY A O 1
ATOM 1899 N N . ASP A 1 241 ? -8.269 -15.780 -7.300 1.00 20.99 241 ASP A N 1
ATOM 1900 C CA . ASP A 1 241 ? -8.280 -14.363 -7.655 1.00 22.17 241 ASP A CA 1
ATOM 1901 C C . ASP A 1 241 ? -8.923 -13.607 -6.505 1.00 21.69 241 ASP A C 1
ATOM 1902 O O . ASP A 1 241 ? -10.130 -13.782 -6.257 1.00 21.50 241 ASP A O 1
ATOM 1907 N N . PRO A 1 242 ? -8.191 -12.741 -5.791 1.00 20.54 242 PRO A N 1
ATOM 1908 C CA . PRO A 1 242 ? -6.823 -12.303 -6.079 1.00 22.15 242 PRO A CA 1
ATOM 1909 C C . PRO A 1 242 ? -5.740 -13.221 -5.531 1.00 21.69 242 PRO A C 1
ATOM 1910 O O . PRO A 1 242 ? -4.565 -12.975 -5.798 1.00 23.40 242 PRO A O 1
ATOM 1914 N N . GLY A 1 243 ? -6.118 -14.257 -4.786 1.00 20.14 243 GLY A N 1
ATOM 1915 C CA . GLY A 1 243 ? -5.096 -15.007 -4.088 1.00 20.31 243 GLY A CA 1
ATOM 1916 C C . GLY A 1 243 ? -4.547 -14.195 -2.922 1.00 18.81 243 GLY A C 1
ATOM 1917 O O . GLY A 1 243 ? -5.111 -13.180 -2.504 1.00 21.20 243 GLY A O 1
ATOM 1918 N N . ALA A 1 244 ? -3.408 -14.649 -2.404 1.00 17.97 244 ALA A N 1
ATOM 1919 C CA . ALA A 1 244 ? -2.760 -13.966 -1.292 1.00 17.95 244 ALA A CA 1
ATOM 1920 C C . ALA A 1 244 ? -1.252 -13.923 -1.509 1.00 17.41 244 ALA A C 1
ATOM 1921 O O . ALA A 1 244 ? -0.706 -12.872 -1.855 1.00 19.59 244 ALA A O 1
ATOM 1923 N N . LEU A 1 245 ? -0.570 -15.060 -1.346 1.00 17.17 245 LEU A N 1
ATOM 1924 C CA . LEU A 1 245 ? 0.860 -15.103 -1.647 1.00 17.17 245 LEU A CA 1
ATOM 1925 C C . LEU A 1 245 ? 1.139 -14.996 -3.139 1.00 17.96 245 LEU A C 1
ATOM 1926 O O . LEU A 1 245 ? 2.197 -14.491 -3.532 1.00 20.99 245 LEU A O 1
ATOM 1931 N N . ILE A 1 246 ? 0.223 -15.472 -3.979 1.00 18.38 246 ILE A N 1
ATOM 1932 C CA . ILE A 1 246 ? 0.442 -15.623 -5.415 1.00 20.36 246 ILE A CA 1
ATOM 1933 C C . ILE A 1 246 ? -0.688 -14.902 -6.140 1.00 21.61 246 ILE A C 1
ATOM 1934 O O . ILE A 1 246 ? -1.856 -15.276 -5.996 1.00 23.27 246 ILE A O 1
ATOM 1939 N N . SER A 1 247 ? -0.349 -13.878 -6.916 1.00 21.16 247 SER A N 1
ATOM 1940 C CA . SER A 1 247 ? -1.342 -13.200 -7.735 1.00 22.48 247 SER A CA 1
ATOM 1941 C C . SER A 1 247 ? -1.669 -14.036 -8.972 1.00 20.48 247 SER A C 1
ATOM 1942 O O . SER A 1 247 ? -0.882 -14.897 -9.375 1.00 21.57 247 SER A O 1
ATOM 1945 N N . PRO A 1 248 ? -2.833 -13.806 -9.597 1.00 21.70 248 PRO A N 1
ATOM 1946 C CA . PRO A 1 248 ? -3.143 -14.548 -10.833 1.00 22.84 248 PRO A CA 1
ATOM 1947 C C . PRO A 1 248 ? -2.069 -14.399 -11.895 1.00 21.96 248 PRO A C 1
ATOM 1948 O O . PRO A 1 248 ? -1.714 -15.375 -12.568 1.00 21.57 248 PRO A O 1
ATOM 1952 N N . GLN A 1 249 ? -1.511 -13.197 -12.029 1.00 23.44 249 GLN A N 1
ATOM 1953 C CA . GLN A 1 249 ? -0.466 -12.956 -13.017 1.00 25.12 249 GLN A CA 1
ATOM 1954 C C . GLN A 1 249 ? 0.808 -13.714 -12.665 1.00 23.11 249 GLN A C 1
ATOM 1955 O O . GLN A 1 249 ? 1.463 -14.286 -13.547 1.00 23.80 249 GLN A O 1
ATOM 1961 N N . ALA A 1 250 ? 1.177 -13.732 -11.381 1.00 21.23 250 ALA A N 1
ATOM 1962 C CA . ALA A 1 250 ? 2.366 -14.474 -10.974 1.00 21.28 250 ALA A CA 1
ATOM 1963 C C . ALA A 1 250 ? 2.178 -15.969 -11.184 1.00 19.48 250 ALA A C 1
ATOM 1964 O O . ALA A 1 250 ? 3.113 -16.665 -11.595 1.00 19.54 250 ALA A O 1
ATOM 1966 N N . ALA A 1 251 ? 0.974 -16.479 -10.915 1.00 18.07 251 ALA A N 1
ATOM 1967 C CA . ALA A 1 251 ? 0.711 -17.900 -11.117 1.00 18.29 251 ALA A CA 1
ATOM 1968 C C . ALA A 1 251 ? 0.818 -18.275 -12.587 1.00 17.80 251 ALA A C 1
ATOM 1969 O O . ALA A 1 251 ? 1.390 -19.315 -12.928 1.00 18.21 251 ALA A O 1
ATOM 1971 N N . GLU A 1 252 ? 0.281 -17.435 -13.477 1.00 19.20 252 GLU A N 1
ATOM 1972 C CA . GLU A 1 252 ? 0.363 -17.743 -14.901 1.00 21.31 252 GLU A CA 1
ATOM 1973 C C . GLU A 1 252 ? 1.812 -17.794 -15.368 1.00 19.67 252 GLU A C 1
ATOM 1974 O O . GLU A 1 252 ? 2.203 -18.706 -16.105 1.00 20.66 252 GLU A O 1
ATOM 1980 N N A ARG A 1 253 ? 2.620 -16.820 -14.943 0.45 19.03 253 ARG A N 1
ATOM 1981 N N B ARG A 1 253 ? 2.628 -16.826 -14.945 0.55 19.24 253 ARG A N 1
ATOM 1982 C CA A ARG A 1 253 ? 4.033 -16.802 -15.301 0.45 20.04 253 ARG A CA 1
ATOM 1983 C CA B ARG A 1 253 ? 4.033 -16.834 -15.337 0.55 20.77 253 ARG A CA 1
ATOM 1984 C C A ARG A 1 253 ? 4.761 -18.019 -14.745 0.45 18.35 253 ARG A C 1
ATOM 1985 C C B ARG A 1 253 ? 4.768 -18.034 -14.748 0.55 19.31 253 ARG A C 1
ATOM 1986 O O A ARG A 1 253 ? 5.558 -18.654 -15.447 0.45 20.09 253 ARG A O 1
ATOM 1987 O O B ARG A 1 253 ? 5.574 -18.674 -15.434 0.55 21.08 253 ARG A O 1
ATOM 2002 N N . PHE A 1 254 ? 4.496 -18.360 -13.483 1.00 18.21 254 PHE A N 1
ATOM 2003 C CA . PHE A 1 254 ? 5.181 -19.482 -12.846 1.00 18.53 254 PHE A CA 1
ATOM 2004 C C . PHE A 1 254 ? 4.856 -20.797 -13.544 1.00 18.00 254 PHE A C 1
ATOM 2005 O O . PHE A 1 254 ? 5.754 -21.592 -13.839 1.00 18.54 254 PHE A O 1
ATOM 2013 N N . ALA A 1 255 ? 3.569 -21.045 -13.818 1.00 17.79 255 ALA A N 1
ATOM 2014 C CA . ALA A 1 255 ? 3.183 -22.283 -14.491 1.00 18.11 255 ALA A CA 1
ATOM 2015 C C . ALA A 1 255 ? 3.696 -22.334 -15.923 1.00 18.96 255 ALA A C 1
ATOM 2016 O O . ALA A 1 255 ? 3.970 -23.424 -16.445 1.00 20.33 255 ALA A O 1
ATOM 2018 N N . ALA A 1 256 ? 3.809 -21.177 -16.582 1.00 20.23 256 ALA A N 1
ATOM 2019 C CA . ALA A 1 256 ? 4.316 -21.157 -17.949 1.00 21.90 256 ALA A CA 1
ATOM 2020 C C . ALA A 1 256 ? 5.790 -21.541 -17.999 1.00 21.47 256 ALA A C 1
ATOM 2021 O O . ALA A 1 256 ? 6.226 -22.223 -18.934 1.00 22.58 256 ALA A O 1
ATOM 2023 N N . ASN A 1 257 ? 6.565 -21.127 -16.994 1.00 20.58 257 ASN A N 1
ATOM 2024 C CA . ASN A 1 257 ? 8.007 -21.339 -16.983 1.00 21.00 257 ASN A CA 1
ATOM 2025 C C . ASN A 1 257 ? 8.411 -22.700 -16.431 1.00 19.40 257 ASN A C 1
ATOM 2026 O O . ASN A 1 257 ? 9.470 -23.215 -16.805 1.00 22.59 257 ASN A O 1
ATOM 2031 N N . LEU A 1 258 ? 7.615 -23.292 -15.543 1.00 18.00 258 LEU A N 1
ATOM 2032 C CA . LEU A 1 258 ? 7.882 -24.656 -15.105 1.00 16.93 258 LEU A CA 1
ATOM 2033 C C . LEU A 1 258 ? 7.639 -25.628 -16.257 1.00 17.71 258 LEU A C 1
ATOM 2034 O O . LEU A 1 258 ? 6.933 -25.321 -17.221 1.00 20.38 258 LEU A O 1
ATOM 2039 N N . LYS A 1 259 ? 8.246 -26.812 -16.155 1.00 16.70 259 LYS A N 1
ATOM 2040 C CA . LYS A 1 259 ? 7.998 -27.893 -17.102 1.00 17.28 259 LYS A CA 1
ATOM 2041 C C . LYS A 1 259 ? 6.829 -28.750 -16.637 1.00 17.06 259 LYS A C 1
ATOM 2042 O O . LYS A 1 259 ? 6.682 -29.031 -15.442 1.00 17.57 259 LYS A O 1
ATOM 2048 N N . ASN A 1 260 ? 5.994 -29.162 -17.592 1.00 18.15 260 ASN A N 1
ATOM 2049 C CA A ASN A 1 260 ? 4.946 -30.144 -17.323 0.66 16.97 260 ASN A CA 1
ATOM 2050 C CA B ASN A 1 260 ? 4.921 -30.130 -17.345 0.34 18.03 260 ASN A CA 1
ATOM 2051 C C . ASN A 1 260 ? 3.957 -29.644 -16.267 1.00 17.64 260 ASN A C 1
ATOM 2052 O O . ASN A 1 260 ? 3.479 -30.417 -15.433 1.00 18.38 260 ASN A O 1
ATOM 2061 N N . CYS A 1 261 ? 3.647 -28.346 -16.295 1.00 18.01 261 CYS A N 1
ATOM 2062 C CA . CYS A 1 261 ? 2.801 -27.725 -15.283 1.00 18.53 261 CYS A CA 1
ATOM 2063 C C . CYS A 1 261 ? 1.534 -27.165 -15.908 1.00 18.62 261 CYS A C 1
ATOM 2064 O O . CYS A 1 261 ? 1.600 -26.338 -16.826 1.00 21.88 261 CYS A O 1
ATOM 2067 N N . ARG A 1 262 ? 0.386 -27.589 -15.385 1.00 17.52 262 ARG A N 1
ATOM 2068 C CA . ARG A 1 262 ? -0.916 -27.077 -15.789 1.00 18.76 262 ARG A CA 1
ATOM 2069 C C . ARG A 1 262 ? -1.438 -26.111 -14.733 1.00 18.43 262 ARG A C 1
ATOM 2070 O O . ARG A 1 262 ? -1.404 -26.414 -13.535 1.00 19.53 262 ARG A O 1
ATOM 2078 N N . LEU A 1 263 ? -1.932 -24.959 -15.181 1.00 18.51 263 LEU A N 1
ATOM 2079 C CA . LEU A 1 263 ? -2.497 -23.941 -14.305 1.00 19.26 263 LEU A CA 1
ATOM 2080 C C . LEU A 1 263 ? -4.011 -24.108 -14.226 1.00 18.91 263 LEU A C 1
ATOM 2081 O O . LEU A 1 263 ? -4.683 -24.236 -15.256 1.00 20.72 263 LEU A O 1
ATOM 2086 N N . ILE A 1 264 ? -4.543 -24.102 -13.003 1.00 18.03 264 ILE A N 1
ATOM 2087 C CA . ILE A 1 264 ? -5.981 -24.146 -12.750 1.00 18.60 264 ILE A CA 1
ATOM 2088 C C . ILE A 1 264 ? -6.365 -22.853 -12.043 1.00 18.61 264 ILE A C 1
ATOM 2089 O O . ILE A 1 264 ? -6.042 -22.666 -10.863 1.00 19.21 264 ILE A O 1
ATOM 2094 N N . ASN A 1 265 ? -7.058 -21.964 -12.752 1.00 20.80 265 ASN A N 1
ATOM 2095 C CA . ASN A 1 265 ? -7.593 -20.743 -12.155 1.00 22.17 265 ASN A CA 1
ATOM 2096 C C . ASN A 1 265 ? -8.951 -21.064 -11.543 1.00 20.80 265 ASN A C 1
ATOM 2097 O O . ASN A 1 265 ? -9.922 -21.314 -12.263 1.00 24.32 265 ASN A O 1
ATOM 2102 N N . LEU A 1 266 ? -9.023 -21.047 -10.215 1.00 20.24 266 LEU A N 1
ATOM 2103 C CA . LEU A 1 266 ? -10.222 -21.501 -9.521 1.00 20.60 266 LEU A CA 1
ATOM 2104 C C . LEU A 1 266 ? -11.323 -20.457 -9.468 1.00 21.54 266 LEU A C 1
ATOM 2105 O O . LEU A 1 266 ? -12.477 -20.817 -9.218 1.00 23.49 266 LEU A O 1
ATOM 2110 N N . GLY A 1 267 ? -11.006 -19.186 -9.688 1.00 21.64 267 GLY A N 1
ATOM 2111 C CA . GLY A 1 267 ? -11.964 -18.124 -9.492 1.00 23.62 267 GLY A CA 1
ATOM 2112 C C . GLY A 1 267 ? -11.701 -17.388 -8.194 1.00 23.17 267 GLY A C 1
ATOM 2113 O O . GLY A 1 267 ? -10.601 -17.453 -7.636 1.00 22.99 267 GLY A O 1
ATOM 2114 N N . PRO A 1 268 ? -12.707 -16.669 -7.694 1.00 23.56 268 PRO A N 1
ATOM 2115 C CA . PRO A 1 268 ? -12.531 -15.891 -6.459 1.00 23.12 268 PRO A CA 1
ATOM 2116 C C . PRO A 1 268 ? -11.973 -16.732 -5.319 1.00 19.60 268 PRO A C 1
ATOM 2117 O O . PRO A 1 268 ? -12.492 -17.803 -4.995 1.00 20.92 268 PRO A O 1
ATOM 2121 N N . GLY A 1 269 ? -10.897 -16.246 -4.718 1.00 19.57 269 GLY A N 1
ATOM 2122 C CA . GLY A 1 269 ? -10.250 -16.986 -3.652 1.00 19.00 269 GLY A CA 1
ATOM 2123 C C . GLY A 1 269 ? -9.117 -16.175 -3.064 1.00 17.69 269 GLY A C 1
ATOM 2124 O O . GLY A 1 269 ? -8.584 -15.257 -3.698 1.00 19.33 269 GLY A O 1
ATOM 2125 N N . LEU A 1 270 ? -8.753 -16.542 -1.828 1.00 17.86 270 LEU A N 1
ATOM 2126 C CA . LEU A 1 270 ? -7.683 -15.875 -1.099 1.00 18.07 270 LEU A CA 1
ATOM 2127 C C . LEU A 1 270 ? -6.575 -16.893 -0.843 1.00 16.51 270 LEU A C 1
ATOM 2128 O O . LEU A 1 270 ? -6.086 -17.499 -1.790 1.00 19.49 270 LEU A O 1
ATOM 2133 N N . HIS A 1 271 ? -6.179 -17.104 0.409 1.00 15.85 271 HIS A N 1
ATOM 2134 C CA . HIS A 1 271 ? -5.074 -18.018 0.666 1.00 15.50 271 HIS A CA 1
ATOM 2135 C C . HIS A 1 271 ? -5.518 -19.463 0.862 1.00 14.38 271 HIS A C 1
ATOM 2136 O O . HIS A 1 271 ? -4.914 -20.376 0.290 1.00 15.51 271 HIS A O 1
ATOM 2143 N N . TYR A 1 272 ? -6.524 -19.692 1.707 1.00 14.77 272 TYR A N 1
ATOM 2144 C CA . TYR A 1 272 ? -6.921 -21.050 2.092 1.00 14.83 272 TYR A CA 1
ATOM 2145 C C . TYR A 1 272 ? -7.938 -21.577 1.080 1.00 15.04 272 TYR A C 1
ATOM 2146 O O . TYR A 1 272 ? -9.128 -21.742 1.359 1.00 15.88 272 TYR A O 1
ATOM 2155 N N . LEU A 1 273 ? -7.424 -21.851 -0.123 1.00 15.19 273 LEU A N 1
ATOM 2156 C CA . LEU A 1 273 ? -8.276 -22.158 -1.268 1.00 15.38 273 LEU A CA 1
ATOM 2157 C C . LEU A 1 273 ? -9.084 -23.429 -1.051 1.00 14.61 273 LEU A C 1
ATOM 2158 O O . LEU A 1 273 ? -10.167 -23.580 -1.628 1.00 16.51 273 LEU A O 1
ATOM 2163 N N . GLN A 1 274 ? -8.580 -24.351 -0.220 1.00 14.77 274 GLN A N 1
ATOM 2164 C CA . GLN A 1 274 ? -9.308 -25.587 0.064 1.00 14.60 274 GLN A CA 1
ATOM 2165 C C . GLN A 1 274 ? -10.673 -25.315 0.672 1.00 14.00 274 GLN A C 1
ATOM 2166 O O . GLN A 1 274 ? -11.592 -26.128 0.514 1.00 16.17 274 GLN A O 1
ATOM 2172 N N . GLU A 1 275 ? -10.815 -24.208 1.405 1.00 14.51 275 GLU A N 1
ATOM 2173 C CA . GLU A 1 275 ? -12.067 -23.920 2.085 1.00 15.02 275 GLU A CA 1
ATOM 2174 C C . GLU A 1 275 ? -13.093 -23.287 1.161 1.00 15.49 275 GLU A C 1
ATOM 2175 O O . GLU A 1 275 ? -14.288 -23.330 1.465 1.00 17.82 275 GLU A O 1
ATOM 2181 N N . ASP A 1 276 ? -12.659 -22.721 0.037 1.00 15.48 276 ASP A N 1
ATOM 2182 C CA . ASP A 1 276 ? -13.563 -22.118 -0.928 1.00 15.77 276 ASP A CA 1
ATOM 2183 C C . ASP A 1 276 ? -13.785 -22.966 -2.175 1.00 15.75 276 ASP A C 1
ATOM 2184 O O . ASP A 1 276 ? -14.802 -22.775 -2.854 1.00 18.02 276 ASP A O 1
ATOM 2189 N N . HIS A 1 277 ? -12.884 -23.905 -2.483 1.00 15.07 277 HIS A N 1
ATOM 2190 C CA . HIS A 1 277 ? -12.969 -24.677 -3.722 1.00 15.76 277 HIS A CA 1
ATOM 2191 C C . HIS A 1 277 ? -12.676 -26.163 -3.529 1.00 15.53 277 HIS A C 1
ATOM 2192 O O . HIS A 1 277 ? -11.935 -26.744 -4.336 1.00 16.25 277 HIS A O 1
ATOM 2199 N N . PRO A 1 278 ? -13.221 -26.831 -2.504 1.00 14.88 278 PRO A N 1
ATOM 2200 C CA . PRO A 1 278 ? -12.809 -28.228 -2.287 1.00 15.46 278 PRO A CA 1
ATOM 2201 C C . PRO A 1 278 ? -13.179 -29.162 -3.427 1.00 14.32 278 PRO A C 1
ATOM 2202 O O . PRO A 1 278 ? -12.378 -30.031 -3.787 1.00 15.99 278 PRO A O 1
ATOM 2206 N N . ASP A 1 279 ? -14.374 -29.021 -4.009 1.00 15.04 279 ASP A N 1
ATOM 2207 C CA . ASP A 1 279 ? -14.746 -29.924 -5.096 1.00 15.58 279 ASP A CA 1
ATOM 2208 C C . ASP A 1 279 ? -13.874 -29.703 -6.326 1.00 16.89 279 ASP A C 1
ATOM 2209 O O . ASP A 1 279 ? -13.417 -30.664 -6.950 1.00 17.70 279 ASP A O 1
ATOM 2214 N N . ALA A 1 280 ? -13.654 -28.445 -6.714 1.00 17.95 280 ALA A N 1
ATOM 2215 C CA . ALA A 1 280 ? -12.832 -28.195 -7.894 1.00 18.19 280 ALA A CA 1
ATOM 2216 C C . ALA A 1 280 ? -11.412 -28.711 -7.696 1.00 17.81 280 ALA A C 1
ATOM 2217 O O . ALA A 1 280 ? -10.823 -29.294 -8.612 1.00 18.58 280 ALA A O 1
ATOM 2219 N N . ILE A 1 281 ? -10.837 -28.501 -6.513 1.00 15.65 281 ILE A N 1
ATOM 2220 C CA . ILE A 1 281 ? -9.482 -28.990 -6.273 1.00 15.26 281 ILE A CA 1
ATOM 2221 C C . ILE A 1 281 ? -9.463 -30.516 -6.284 1.00 16.05 281 ILE A C 1
ATOM 2222 O O . ILE A 1 281 ? -8.643 -31.140 -6.972 1.00 16.06 281 ILE A O 1
A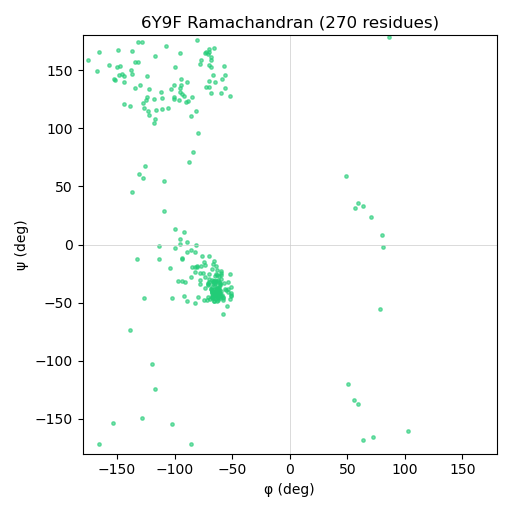TOM 2227 N N . GLY A 1 282 ? -10.389 -31.138 -5.547 1.00 15.94 282 GLY A N 1
ATOM 2228 C CA . GLY A 1 282 ? -10.390 -32.589 -5.454 1.00 16.48 282 GLY A CA 1
ATOM 2229 C C . GLY A 1 282 ? -10.687 -33.263 -6.781 1.00 16.34 282 GLY A C 1
ATOM 2230 O O . GLY A 1 282 ? -10.014 -34.223 -7.167 1.00 16.65 282 GLY A O 1
ATOM 2231 N N . ARG A 1 283 ? -11.705 -32.774 -7.496 1.00 17.25 283 ARG A N 1
ATOM 2232 C CA . ARG A 1 283 ? -12.044 -33.372 -8.786 1.00 18.73 283 ARG A CA 1
ATOM 2233 C C . ARG A 1 283 ? -10.916 -33.193 -9.794 1.00 17.41 283 ARG A C 1
ATOM 2234 O O . ARG A 1 283 ? -10.645 -34.091 -10.605 1.00 18.80 283 ARG A O 1
ATOM 2242 N N . THR A 1 284 ? -10.251 -32.038 -9.769 1.00 17.08 284 THR A N 1
ATOM 2243 C CA . THR A 1 284 ? -9.146 -31.824 -10.700 1.00 17.72 284 THR A CA 1
ATOM 2244 C C . THR A 1 284 ? -7.980 -32.759 -10.402 1.00 16.95 284 THR A C 1
ATOM 2245 O O . THR A 1 284 ? -7.405 -33.350 -11.322 1.00 18.65 284 THR A O 1
ATOM 2249 N N . ILE A 1 285 ? -7.620 -32.916 -9.124 1.00 16.88 285 ILE A N 1
ATOM 2250 C CA . ILE A 1 285 ? -6.565 -33.865 -8.774 1.00 17.37 285 ILE A CA 1
ATOM 2251 C C . ILE A 1 285 ? -6.959 -35.273 -9.199 1.00 19.04 285 ILE A C 1
ATOM 2252 O O . ILE A 1 285 ? -6.148 -36.019 -9.767 1.00 20.60 285 ILE A O 1
ATOM 2257 N N . ALA A 1 286 ? -8.219 -35.650 -8.954 1.00 18.98 286 ALA A N 1
ATOM 2258 C CA . ALA A 1 286 ? -8.681 -36.984 -9.321 1.00 21.29 286 ALA A CA 1
ATOM 2259 C C . ALA A 1 286 ? -8.585 -37.220 -10.824 1.00 22.99 286 ALA A C 1
ATOM 2260 O O . ALA A 1 286 ? -8.235 -38.321 -11.264 1.00 25.69 286 ALA A O 1
ATOM 2262 N N . GLY A 1 287 ? -8.902 -36.208 -11.632 1.00 21.77 287 GLY A N 1
ATOM 2263 C CA . GLY A 1 287 ? -8.809 -36.375 -13.073 1.00 22.96 287 GLY A CA 1
ATOM 2264 C C . GLY A 1 287 ? -7.387 -36.390 -13.592 1.00 23.92 287 GLY A C 1
ATOM 2265 O O . GLY A 1 287 ? -7.142 -36.864 -14.706 1.00 27.17 287 GLY A O 1
ATOM 2266 N N . TRP A 1 288 ? -6.444 -35.902 -12.797 1.00 21.29 288 TRP A N 1
ATOM 2267 C CA . TRP A 1 288 ? -5.051 -35.767 -13.190 1.00 22.73 288 TRP A CA 1
ATOM 2268 C C . TRP A 1 288 ? -4.216 -36.968 -12.774 1.00 25.08 288 TRP A C 1
ATOM 2269 O O . TRP A 1 288 ? -3.269 -37.329 -13.482 1.00 27.11 288 TRP A O 1
ATOM 2280 N N . LEU A 1 289 ? -4.563 -37.611 -11.660 1.00 25.71 289 LEU A N 1
ATOM 2281 C CA . LEU A 1 289 ? -3.824 -38.787 -11.206 1.00 28.18 289 LEU A CA 1
ATOM 2282 C C . LEU A 1 289 ? -3.691 -39.891 -12.249 1.00 30.86 289 LEU A C 1
ATOM 2283 O O . LEU A 1 289 ? -2.610 -40.498 -12.319 1.00 30.82 289 LEU A O 1
ATOM 2288 N N . PRO A 1 290 ? -4.711 -40.225 -13.049 1.00 34.94 290 PRO A N 1
ATOM 2289 C CA . PRO A 1 290 ? -4.507 -41.249 -14.087 1.00 38.45 290 PRO A CA 1
ATOM 2290 C C . PRO A 1 290 ? -3.421 -40.903 -15.094 1.00 44.05 290 PRO A C 1
ATOM 2291 O O . PRO A 1 290 ? -2.859 -41.818 -15.706 1.00 45.33 290 PRO A O 1
ATOM 2295 N N . GLU A 1 291 ? -3.111 -39.618 -15.293 1.00 50.08 291 GLU A N 1
ATOM 2296 C CA . GLU A 1 291 ? -1.956 -39.260 -16.111 1.00 55.46 291 GLU A CA 1
ATOM 2297 C C . GLU A 1 291 ? -0.662 -39.736 -15.468 1.00 54.45 291 GLU A C 1
ATOM 2298 O O . GLU A 1 291 ? 0.284 -40.108 -16.172 1.00 55.91 291 GLU A O 1
ATOM 2304 N N . ILE A 1 292 ? -0.605 -39.734 -14.135 1.00 51.46 292 ILE A N 1
ATOM 2305 C CA . ILE A 1 292 ? 0.593 -40.172 -13.426 1.00 49.66 292 ILE A CA 1
ATOM 2306 C C . ILE A 1 292 ? 0.719 -41.689 -13.475 1.00 52.53 292 ILE A C 1
ATOM 2307 O O . ILE A 1 292 ? 1.788 -42.231 -13.777 1.00 52.85 292 ILE A O 1
ATOM 2312 N N . ALA A 1 293 ? -0.367 -42.395 -13.175 1.00 53.76 293 ALA A N 1
ATOM 2313 C CA . ALA A 1 293 ? -0.365 -43.853 -13.196 1.00 55.84 293 ALA A CA 1
ATOM 2314 C C . ALA A 1 293 ? -0.309 -44.375 -14.627 1.00 57.67 293 ALA A C 1
ATOM 2315 O O . ALA A 1 293 ? 0.771 -44.596 -15.176 1.00 60.15 293 ALA A O 1
#

Nearest PDB structures (foldseek):
  6y9f-assembly1_A  TM=1.003E+00  e=9.057E-65  synthetic construct
  6y9e-assembly5_E  TM=9.971E-01  e=4.062E-55  synthetic construct
  4k2a-assembly2_B  TM=9.933E-01  e=2.018E-50  Bradyrhizobium elkanii
  6s42-assembly1_A  TM=9.932E-01  e=2.888E-50  Bradyrhizobium elkanii
  5mxp-assembly1_B  TM=9.698E-01  e=1.629E-36  Marinobacter sp. ELB17

CATH classification: 3.40.50.1820

Sequence (288 aa):
AIERRHVAVLDSTMSYVETGASDGPTVLFLHGNPTSSYIWRNIIPHVAPLGRCIIAPDLIGFGQSGKPDIDYRFFDHVRYLDAFIDALGIQDVVLVAQDWGTALAFHLAARRPDDRVRRGLAFMEFIRRPMPTWDDFHQRPQAREMFKAFRTPGVGEKMILEDNVFVEKVLPGSVLRTLSEEEMAVYRAPFPTPESRKPVLRFPRELPIEGEPADVAAILESAHRALAASTYPKLLFAGDPGALISPQAAERRFAANLKNNCRLINLGPGLHYLQEDHPDAIGRTIAGWLPEIA

Foldseek 3Di:
DKDWDWDDFDPWIKIKMKLDDDPFFEEEEEEAPPFFLVLLVLQCVLASNHYIYITIGFDLHAPTHPDPDQLALVVSLRRVVRVCVRVVQFAYEYEYAESRQLSVLLCCLVRVVRYQEYEYENYAAAAQALCLAWPDVVVSVVLVQLLDPPSVLCVCLVVVCCLVPVVQVFWPDGDDPVNSCSSCVQRPHSSSRSNNSNVSNNRNHSCPPVVSNVSRVSSVVSQLPHARAYEYEYEVCEISAGPVRQVVVQVRHHNYDYHYQYHGYRSVSNVRSPVNNNVVNVCSVVSD

Solvent-accessible surface area: 11668 Å² total; per-residue (Å²): 127,113,111,83,112,101,30,79,3,103,129,25,59,0,0,8,22,18,14,24,110,47,166,26,30,25,0,0,0,0,0,1,6,1,2,10,4,46,3,0,59,70,0,5,78,47,0,33,105,64,1,58,1,0,0,0,1,2,1,1,0,10,107,7,16,101,18,154,46,93,10,47,0,67,18,1,13,115,5,4,42,21,0,11,108,54,32,47,8,116,73,4,0,1,0,0,1,13,6,0,0,0,4,1,2,23,14,9,37,99,87,82,83,54,2,92,0,2,0,0,0,3,2,3,85,33,9,98,66,40,107,67,3,25,61,105,87,109,6,33,104,77,23,78,24,0,52,58,111,48,69,0,51,120,42,0,15,106,62,3,18,9,0,73,136,26,0,37,51,16,9,95,88,120,12,53,157,138,28,19,42,66,6,96,71,18,2,93,51,41,121,12,24,94,4,0,2,79,1,3,53,2,9,1,3,106,37,101,26,58,61,0,7,59,54,0,81,46,1,27,157,38,4,50,62,21,96,24,31,2,0,0,1,5,2,83,60,4,3,30,5,21,28,116,27,0,111,152,22,8,79,114,15,101,90,25,109,44,32,101,24,25,95,0,34,14,6,0,3,6,35,29,31,89,45,0,0,162,30,0,13,54,4,2,81,115,32,104

Secondary structure (DSSP, 8-state):
--EEEEEEETTEEEEEEE----SS-EEEEE--TT--GGGGTTTHHHHTTTSEEEEEPPTTSTTS---SS---HHHHHHHHHHHHHHHT--SEEEEEEEHHHHHHHHHHHH-GGGEEEEEEEEE---BSSGGGS-S-HHHHHHHHHHTSTTHHIIIIIIS-HIIIIIHHHT-SSPPPHHHHHHHHTT--STGGGHHHHHHHHHS-BTTBSHHHHHHHHHHHHHHHH--S-EEEEEEEE-SSS-HHHHHHHHHHSSSEEEEEEEEE-S-HHHH-HHHHHHHHHHHHHHH-

B-factor: mean 24.79, std 11.67, range [11.33, 113.35]

Radius of gyration: 17.49 Å; Cα contacts (8 Å, |Δi|>4): 587; chains: 1; bounding box: 38×46×44 Å